Protein AF-A0A327JB17-F1 (afdb_monomer_lite)

Sequence (288 aa):
MKIKIRENNTKILDFSDEDRNNFRNFDFKTNFRISSLEQLKTIESCFLPDIIEAGEIISTRDIATTKFVDVIHSIQNFCKKNKIQFHLSTPKILIERDFERVYDEIKSLNKGTDCIIINNSKFLKRFVSENIDIPIELGYGLEINKNNLEEYTNLKNVKCFDFTKNLSLPNEKFSMKKYTIAGVLKMDKIINCPLKNPQKSGFLCDAKCKDNFFEITQNENNFPIICDGFCNCHMYEDIFSNFEKINYLKAIGINIFTFDFTPLQSYYIPYFIRLFMENFSKNFKNKK

Foldseek 3Di:
DPPPPDPPPPPPDPDDPVLQVCQCVDQFFEEEEAAEPLLLVLCVVAHPTQEYEYAQFHQLQCVVPHPSLVRLVVVLVSCVVVVHAYEYEHHLDDDPVCVVVSLVSVVVSVVSHQEYEYLYVVSVVVCLVVVPPHAYEDDPNDPDDQVVVVVQLPRPRHAHYECQVPVVHDDPSHPAYEHEFWAWAWDPDKDAQPQDDVPDDDQDRPDCSNVDRWDPQDDPVRFTWGQGRRRIIITTDDTDGRLVCVVVCVVSPHRYYYHYCHSPDSSVVNVVSVVNCVSPVVVVVVPD

Secondary structure (DSSP, 8-state):
------GGG-------HHHHHHTT-SSSEEEEE---HHHHHHHHHH---SEEEESSS--HHHHHHS-HHHHHHHHHHHHHHHT-EEEEEPPS---HHHHHHHHHHHHHTTTT-SEEEE-SHHHHHHHHHTT--S-EEE-TTS---HHHHHHHHTSTTEEEEE-TT-TTS--TT-SEEEEEEEEEEEEEEEEE-TT--TTS-TT----GGGTSSS----STT---EEE-TTSEEEEEEEEEE-GGGHHHHHHTT--EEEEE-TTS-TTHHHHHHHHHHHHHGGGTGGG-

Radius of gyration: 18.89 Å; chains: 1; bounding box: 60×39×50 Å

Structure (mmCIF, N/CA/C/O backbone):
data_AF-A0A327JB17-F1
#
_entry.id   AF-A0A327JB17-F1
#
loop_
_atom_site.group_PDB
_atom_site.id
_atom_site.type_symbol
_atom_site.label_atom_id
_atom_site.label_alt_id
_atom_site.label_comp_id
_atom_site.label_asym_id
_atom_site.label_entity_id
_atom_site.label_seq_id
_atom_site.pdbx_PDB_ins_code
_atom_site.Cartn_x
_atom_site.Cartn_y
_atom_site.Cartn_z
_atom_site.occupancy
_atom_site.B_iso_or_equiv
_atom_site.auth_seq_id
_atom_site.auth_comp_id
_atom_site.auth_asym_id
_atom_site.auth_atom_id
_atom_site.pdbx_PDB_model_num
ATOM 1 N N . MET A 1 1 ? 4.056 -23.885 -12.925 1.00 26.62 1 MET A N 1
ATOM 2 C CA . MET A 1 1 ? 4.032 -23.469 -14.345 1.00 26.62 1 MET A CA 1
ATOM 3 C C . MET A 1 1 ? 4.983 -22.287 -14.465 1.00 26.62 1 MET A C 1
ATOM 5 O O . MET A 1 1 ? 4.647 -21.228 -13.976 1.00 26.62 1 MET A O 1
ATOM 9 N N . LYS A 1 2 ? 6.205 -22.474 -14.993 1.00 21.88 2 LYS A N 1
ATOM 10 C CA . LYS A 1 2 ? 7.188 -21.381 -15.126 1.00 21.88 2 LYS A CA 1
ATOM 11 C C . LYS A 1 2 ? 6.695 -20.415 -16.202 1.00 21.88 2 LYS A C 1
ATOM 13 O O . LYS A 1 2 ? 6.804 -20.734 -17.387 1.00 21.88 2 LYS A O 1
ATOM 18 N N . ILE A 1 3 ? 6.140 -19.270 -15.818 1.00 24.42 3 ILE A N 1
ATOM 19 C CA . ILE A 1 3 ? 5.763 -18.243 -16.789 1.00 24.42 3 ILE A CA 1
ATOM 20 C C . ILE A 1 3 ? 7.057 -17.559 -17.252 1.00 24.42 3 ILE A C 1
ATOM 22 O O . ILE A 1 3 ? 7.512 -16.577 -16.679 1.00 24.42 3 ILE A O 1
ATOM 26 N N . LYS A 1 4 ? 7.688 -18.105 -18.302 1.00 23.39 4 LYS A N 1
ATOM 27 C CA . LYS A 1 4 ? 8.645 -17.350 -19.121 1.00 23.39 4 LYS A CA 1
ATOM 28 C C . LYS A 1 4 ? 7.844 -16.284 -19.857 1.00 23.39 4 LYS A C 1
ATOM 30 O O . LYS A 1 4 ? 7.292 -16.554 -20.925 1.00 23.39 4 LYS A O 1
ATOM 35 N N . ILE A 1 5 ? 7.759 -15.093 -19.280 1.00 34.72 5 ILE A N 1
ATOM 36 C CA . ILE A 1 5 ? 7.218 -13.926 -19.972 1.00 34.72 5 ILE A CA 1
ATOM 37 C C . ILE A 1 5 ? 8.265 -13.541 -21.010 1.00 34.72 5 ILE A C 1
ATOM 39 O O . ILE A 1 5 ? 9.246 -12.867 -20.723 1.00 34.72 5 ILE A O 1
ATOM 43 N N . ARG A 1 6 ? 8.107 -14.098 -22.215 1.00 29.62 6 ARG A N 1
ATOM 44 C CA . ARG A 1 6 ? 8.834 -13.647 -23.397 1.00 29.62 6 ARG A CA 1
ATOM 45 C C . ARG A 1 6 ? 8.495 -12.172 -23.588 1.00 29.62 6 ARG A C 1
ATOM 47 O O . ARG A 1 6 ? 7.322 -11.838 -23.732 1.00 29.62 6 ARG A O 1
ATOM 54 N N . GLU A 1 7 ? 9.526 -11.341 -23.665 1.00 35.47 7 GLU A N 1
ATOM 55 C CA . GLU A 1 7 ? 9.498 -9.891 -23.921 1.00 35.47 7 GLU A CA 1
ATOM 56 C C . GLU A 1 7 ? 8.771 -9.478 -25.223 1.00 35.47 7 GLU A C 1
ATOM 58 O O . GLU A 1 7 ? 8.634 -8.297 -25.512 1.00 35.47 7 GLU A O 1
ATOM 63 N N . ASN A 1 8 ? 8.238 -10.421 -26.008 1.00 29.12 8 ASN A N 1
ATOM 64 C CA . ASN A 1 8 ? 7.781 -10.185 -27.380 1.00 29.12 8 ASN A CA 1
ATOM 65 C C . ASN A 1 8 ? 6.277 -9.896 -27.545 1.00 29.12 8 ASN A C 1
ATOM 67 O O . ASN A 1 8 ? 5.802 -9.885 -28.676 1.00 29.12 8 ASN A O 1
ATOM 71 N N . ASN A 1 9 ? 5.509 -9.680 -26.471 1.00 37.50 9 ASN A N 1
ATOM 72 C CA . ASN A 1 9 ? 4.054 -9.451 -26.562 1.00 37.50 9 ASN A CA 1
ATOM 73 C C . ASN A 1 9 ? 3.550 -8.208 -25.808 1.00 37.50 9 ASN A C 1
ATOM 75 O O . ASN A 1 9 ? 2.365 -8.121 -25.484 1.00 37.50 9 ASN A O 1
ATOM 79 N N . THR A 1 10 ? 4.397 -7.204 -25.582 1.00 42.00 10 THR A N 1
ATOM 80 C CA . THR A 1 10 ? 3.952 -5.847 -25.228 1.00 42.00 10 THR A CA 1
ATOM 81 C C . THR A 1 10 ? 3.376 -5.151 -26.466 1.00 42.00 10 THR A C 1
ATOM 83 O O . THR A 1 10 ? 3.880 -4.135 -26.935 1.00 42.00 10 THR A O 1
ATOM 86 N N . LYS A 1 11 ? 2.277 -5.688 -27.021 1.00 41.91 11 LYS A N 1
ATOM 87 C CA . LYS A 1 11 ? 1.369 -4.828 -27.787 1.00 41.91 11 LYS A CA 1
ATOM 88 C C . LYS A 1 11 ? 1.002 -3.685 -26.849 1.00 41.91 11 LYS A C 1
ATOM 90 O O . LYS A 1 11 ? 0.573 -3.956 -25.728 1.00 41.91 11 LYS A O 1
ATOM 95 N N . ILE A 1 12 ? 1.219 -2.447 -27.287 1.00 46.59 12 ILE A N 1
ATOM 96 C CA . ILE A 1 12 ? 0.680 -1.263 -26.618 1.00 46.59 12 ILE A CA 1
ATOM 97 C C . ILE A 1 12 ? -0.804 -1.561 -26.399 1.00 46.59 12 ILE A C 1
ATOM 99 O O . ILE A 1 12 ? -1.537 -1.852 -27.345 1.00 46.59 12 ILE A O 1
ATOM 103 N N . LEU A 1 13 ? -1.186 -1.685 -25.132 1.00 53.56 13 LEU A N 1
ATOM 104 C CA . LEU A 1 13 ? -2.537 -2.058 -24.755 1.00 53.56 13 LEU A CA 1
ATOM 105 C C . LEU A 1 13 ? -3.392 -0.801 -24.873 1.00 53.56 13 LEU A C 1
ATOM 107 O O . LEU A 1 13 ? -3.380 0.049 -23.985 1.00 53.56 13 LEU A O 1
ATOM 111 N N . ASP A 1 14 ? -4.118 -0.690 -25.982 1.00 59.59 14 ASP A N 1
ATOM 112 C CA . ASP A 1 14 ? -5.118 0.354 -26.173 1.00 59.59 14 ASP A CA 1
ATOM 113 C C . ASP A 1 14 ? -6.374 -0.013 -25.374 1.00 59.59 14 ASP A C 1
ATOM 115 O O . ASP A 1 14 ? -7.273 -0.706 -25.849 1.00 59.59 14 ASP A O 1
ATOM 119 N N . PHE A 1 15 ? -6.407 0.409 -24.111 1.00 68.31 15 PHE A N 1
ATOM 120 C CA . PHE A 1 15 ? -7.625 0.387 -23.302 1.00 68.31 15 PHE A CA 1
ATOM 121 C C . PHE A 1 15 ? -8.547 1.519 -23.738 1.00 68.31 15 PHE A C 1
ATOM 123 O O . PHE A 1 15 ? -8.103 2.670 -23.797 1.00 68.31 15 PHE A O 1
ATOM 130 N N . SER A 1 16 ? -9.817 1.202 -23.998 1.00 72.62 16 SER A N 1
ATOM 131 C CA . SER A 1 16 ? -10.815 2.212 -24.353 1.00 72.62 16 SER A CA 1
ATOM 132 C C . SER A 1 16 ? -11.060 3.175 -23.187 1.00 72.62 16 SER A C 1
ATOM 134 O O . SER A 1 16 ? -10.921 2.795 -22.022 1.00 72.62 16 SER A O 1
ATOM 136 N N . ASP A 1 17 ? -11.473 4.411 -23.475 1.00 73.06 17 ASP A N 1
ATOM 137 C CA . ASP A 1 17 ? -11.866 5.365 -22.427 1.00 73.06 17 ASP A CA 1
ATOM 138 C C . ASP A 1 17 ? -12.991 4.805 -21.541 1.00 73.06 17 ASP A C 1
ATOM 140 O O . ASP A 1 17 ? -13.042 5.073 -20.341 1.00 73.06 17 ASP A O 1
ATOM 144 N N . GLU A 1 18 ? -13.867 3.971 -22.108 1.00 71.88 18 GLU A N 1
ATOM 145 C CA . GLU A 1 18 ? -14.909 3.263 -21.366 1.00 71.88 18 GLU A CA 1
ATOM 146 C C . GLU A 1 18 ? -14.318 2.269 -20.353 1.00 71.88 18 GLU A C 1
ATOM 148 O O . GLU A 1 18 ? -14.720 2.281 -19.189 1.00 71.88 18 GLU A O 1
ATOM 153 N N . ASP A 1 19 ? -13.334 1.452 -20.745 1.00 71.56 19 ASP A N 1
ATOM 154 C CA . ASP A 1 19 ? -12.660 0.528 -19.823 1.00 71.56 19 ASP A CA 1
ATOM 155 C C . ASP A 1 19 ? -12.003 1.292 -18.670 1.00 71.56 19 ASP A C 1
ATOM 157 O O . ASP A 1 19 ? -12.146 0.911 -17.504 1.00 71.56 19 ASP A O 1
ATOM 161 N N . ARG A 1 20 ? -11.326 2.403 -18.986 1.00 72.44 20 ARG A N 1
ATOM 162 C CA . ARG A 1 20 ? -10.646 3.257 -18.001 1.00 72.44 20 ARG A CA 1
ATOM 163 C C . ARG A 1 20 ? -11.624 3.867 -17.004 1.00 72.44 20 ARG A C 1
ATOM 165 O O . ARG A 1 20 ? -11.366 3.844 -15.802 1.00 72.44 20 ARG A O 1
ATOM 172 N N . ASN A 1 21 ? -12.761 4.359 -17.492 1.00 70.75 21 ASN A N 1
ATOM 173 C CA . ASN A 1 21 ? -13.812 4.933 -16.656 1.00 70.75 21 ASN A CA 1
ATOM 174 C C . ASN A 1 21 ? -14.514 3.875 -15.793 1.00 70.75 21 ASN A C 1
ATOM 176 O O . ASN A 1 21 ? -14.892 4.159 -14.659 1.00 70.75 21 ASN A O 1
ATOM 180 N N . ASN A 1 22 ? -14.658 2.646 -16.294 1.00 71.56 22 ASN A N 1
ATOM 181 C CA . ASN A 1 22 ? -15.327 1.565 -15.573 1.00 71.56 22 ASN A CA 1
ATOM 182 C C . ASN A 1 22 ? -14.482 0.946 -14.453 1.00 71.56 22 ASN A C 1
ATOM 184 O O . ASN A 1 22 ? -15.048 0.361 -13.532 1.00 71.56 22 ASN A O 1
ATOM 188 N N . PHE A 1 23 ? -13.155 1.093 -14.482 1.00 76.44 23 PHE A N 1
ATOM 189 C CA . PHE A 1 23 ? -12.260 0.461 -13.504 1.00 76.44 23 PHE A CA 1
ATOM 190 C C . PHE A 1 23 ? -12.468 0.936 -12.053 1.00 76.44 23 PHE A C 1
ATOM 192 O O . PHE A 1 23 ? -12.130 0.217 -11.118 1.00 76.44 23 PHE A O 1
ATOM 199 N N . ARG A 1 24 ? -13.068 2.115 -11.853 1.00 76.12 24 ARG A N 1
ATOM 200 C CA . ARG A 1 24 ? -13.429 2.662 -10.530 1.00 76.12 24 ARG A CA 1
ATOM 201 C C . ARG A 1 24 ? -14.902 2.460 -10.152 1.00 76.12 24 ARG A C 1
ATOM 203 O O . ARG A 1 24 ? -15.319 2.871 -9.077 1.00 76.12 24 ARG A O 1
ATOM 210 N N . ASN A 1 25 ? -15.699 1.826 -11.014 1.00 81.56 25 ASN A N 1
ATOM 211 C CA . ASN A 1 25 ? -17.150 1.678 -10.831 1.00 81.56 25 ASN A CA 1
ATOM 212 C C . ASN A 1 25 ? -17.550 0.312 -10.250 1.00 81.56 25 ASN A C 1
ATOM 214 O O . ASN A 1 25 ? -18.689 -0.132 -10.412 1.00 81.56 25 ASN A O 1
ATOM 218 N N . PHE A 1 26 ? -16.620 -0.380 -9.595 1.00 85.88 26 PHE A N 1
ATOM 219 C CA . PHE A 1 26 ? -16.926 -1.612 -8.882 1.00 85.88 26 PHE A CA 1
ATOM 220 C C . PHE A 1 26 ? -17.569 -1.315 -7.522 1.00 85.88 26 PHE A C 1
ATOM 222 O O . PHE A 1 26 ? -17.408 -0.247 -6.942 1.00 85.88 26 PHE A O 1
ATOM 229 N N . ASP A 1 27 ? -18.271 -2.299 -6.969 1.00 89.06 27 ASP A N 1
ATOM 230 C CA . ASP A 1 27 ? -18.812 -2.269 -5.603 1.00 89.06 27 ASP A CA 1
ATOM 231 C C . ASP A 1 27 ? -17.749 -2.596 -4.530 1.00 89.06 27 ASP A C 1
ATOM 233 O O . ASP A 1 27 ? -18.065 -2.966 -3.400 1.00 89.06 27 ASP A O 1
ATOM 237 N N . PHE A 1 28 ? -16.474 -2.466 -4.893 1.00 93.00 28 PHE A N 1
ATOM 238 C CA . PHE A 1 28 ? -15.294 -2.587 -4.046 1.00 93.00 28 PHE A CA 1
ATOM 239 C C . PHE A 1 28 ? -14.228 -1.611 -4.541 1.00 93.00 28 PHE A C 1
ATOM 241 O O . PHE A 1 28 ? -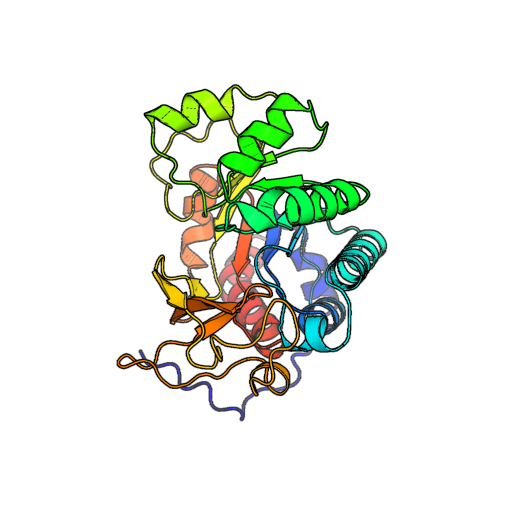14.281 -1.141 -5.675 1.00 93.00 28 PHE A O 1
ATOM 248 N N . LYS A 1 29 ? -13.217 -1.362 -3.709 1.00 95.56 29 LYS A N 1
ATOM 249 C CA . LYS A 1 29 ? -12.072 -0.527 -4.071 1.00 95.56 29 LYS A CA 1
ATOM 250 C C . LYS A 1 29 ? -10.909 -1.354 -4.602 1.00 95.56 29 LYS A C 1
ATOM 252 O O . LYS A 1 29 ? -10.620 -2.446 -4.110 1.00 95.56 29 LYS A O 1
ATOM 257 N N . THR A 1 30 ? -10.186 -0.786 -5.551 1.00 95.56 30 THR A N 1
ATOM 258 C CA . THR A 1 30 ? -8.905 -1.287 -6.047 1.00 95.56 30 THR A CA 1
ATOM 259 C C . THR A 1 30 ? -7.750 -0.565 -5.354 1.00 95.56 30 THR A C 1
ATOM 261 O O . THR A 1 30 ? -7.760 0.656 -5.201 1.00 95.56 30 THR A O 1
ATOM 264 N N . ASN A 1 31 ? -6.745 -1.319 -4.918 1.00 97.06 31 ASN A N 1
ATOM 265 C CA . ASN A 1 31 ? -5.522 -0.788 -4.322 1.00 97.06 31 ASN A CA 1
ATOM 266 C C . ASN A 1 31 ? -4.313 -1.230 -5.144 1.00 97.06 31 ASN A C 1
ATOM 268 O O . ASN A 1 31 ? -4.115 -2.428 -5.341 1.00 97.06 31 ASN A O 1
ATOM 272 N N . PHE A 1 32 ? -3.489 -0.292 -5.600 1.00 97.06 32 PHE A N 1
ATOM 273 C CA . PHE A 1 32 ? -2.210 -0.612 -6.230 1.00 97.06 32 PHE A CA 1
ATOM 274 C C . PHE A 1 32 ? -1.079 -0.342 -5.246 1.00 97.06 32 PHE A C 1
ATOM 276 O O . PHE A 1 32 ? -0.809 0.807 -4.896 1.00 97.06 32 PHE A O 1
ATOM 283 N N . ARG A 1 33 ? -0.395 -1.409 -4.827 1.00 95.75 33 ARG A N 1
ATOM 284 C CA . ARG A 1 33 ? 0.836 -1.301 -4.046 1.00 95.75 33 ARG A CA 1
ATOM 285 C C . ARG A 1 33 ? 2.011 -1.167 -5.006 1.00 95.75 33 ARG A C 1
ATOM 287 O O . ARG A 1 33 ? 2.215 -2.036 -5.854 1.00 95.75 33 ARG A O 1
ATOM 294 N N . ILE A 1 34 ? 2.754 -0.074 -4.890 1.00 94.69 34 ILE A N 1
ATOM 295 C CA . ILE A 1 34 ? 3.835 0.297 -5.808 1.00 94.69 34 ILE A CA 1
ATOM 296 C C . ILE A 1 34 ? 5.120 0.619 -5.047 1.00 94.69 34 ILE A C 1
ATOM 298 O O . ILE A 1 34 ? 5.106 0.908 -3.852 1.00 94.69 34 ILE A O 1
ATOM 302 N N . SER A 1 35 ? 6.235 0.616 -5.770 1.00 90.56 35 SER A N 1
ATOM 303 C CA . SER A 1 35 ? 7.560 0.952 -5.243 1.00 90.56 35 SER A CA 1
ATOM 304 C C . SER A 1 35 ? 8.295 2.013 -6.060 1.00 90.56 35 SER A C 1
ATOM 306 O O . SER A 1 35 ? 9.351 2.461 -5.624 1.00 90.56 35 SER A O 1
ATOM 308 N N . SER A 1 36 ? 7.790 2.430 -7.230 1.00 90.12 36 SER A N 1
ATOM 309 C CA . SER A 1 36 ? 8.537 3.331 -8.120 1.00 90.12 36 SER A CA 1
ATOM 310 C C . SER A 1 36 ? 7.713 4.418 -8.805 1.00 90.12 36 SER A C 1
ATOM 312 O O . SER A 1 36 ? 6.520 4.265 -9.078 1.00 90.12 36 SER A O 1
ATOM 314 N N . LEU A 1 37 ? 8.390 5.505 -9.174 1.00 92.88 37 LEU A N 1
ATOM 315 C CA . LEU A 1 37 ? 7.815 6.599 -9.959 1.00 92.88 37 LEU A CA 1
ATOM 316 C C . LEU A 1 37 ? 7.522 6.193 -11.411 1.00 92.88 37 LEU A C 1
ATOM 318 O O . LEU A 1 37 ? 6.644 6.765 -12.055 1.00 92.88 37 LEU A O 1
ATOM 322 N N . GLU A 1 38 ? 8.220 5.194 -11.951 1.00 91.50 38 GLU A N 1
ATOM 323 C CA . GLU A 1 38 ? 7.925 4.666 -13.288 1.00 91.50 38 GLU A CA 1
ATOM 324 C C . GLU A 1 38 ? 6.577 3.933 -13.337 1.00 91.50 38 GLU A C 1
ATOM 326 O O . GLU A 1 38 ? 5.817 4.073 -14.300 1.00 91.50 38 GLU A O 1
ATOM 331 N N . GLN A 1 39 ? 6.243 3.199 -12.273 1.00 93.44 39 GLN A N 1
ATOM 332 C CA . GLN A 1 39 ? 4.930 2.574 -12.132 1.00 93.44 39 GLN A CA 1
ATOM 333 C C . GLN A 1 39 ? 3.819 3.626 -12.121 1.00 93.44 39 GLN A C 1
ATOM 335 O O . GLN A 1 39 ? 2.818 3.432 -12.804 1.00 93.44 39 GLN A O 1
ATOM 340 N N . LEU A 1 40 ? 4.014 4.773 -11.454 1.00 94.81 40 LEU A N 1
ATOM 341 C CA . LEU A 1 40 ? 3.048 5.878 -11.500 1.00 94.81 40 LEU A CA 1
ATOM 342 C C . LEU A 1 40 ? 2.792 6.391 -12.916 1.00 94.81 40 LEU A C 1
ATOM 344 O O . LEU A 1 40 ? 1.638 6.585 -13.288 1.00 94.81 40 LEU A O 1
ATOM 348 N N . LYS A 1 41 ? 3.845 6.574 -13.722 1.00 93.00 41 LYS A N 1
ATOM 349 C CA . LYS A 1 41 ? 3.699 7.011 -15.124 1.00 93.00 41 LYS A CA 1
ATOM 350 C C . LYS A 1 41 ? 2.860 6.024 -15.938 1.00 93.00 41 LYS A C 1
ATOM 352 O O . LYS A 1 41 ? 2.079 6.433 -16.790 1.00 93.00 41 LYS A O 1
ATOM 357 N N . THR A 1 42 ? 3.005 4.730 -15.657 1.00 92.06 42 THR A N 1
ATOM 358 C CA . THR A 1 42 ? 2.225 3.676 -16.322 1.00 92.06 42 THR A CA 1
ATOM 359 C C . THR A 1 42 ? 0.783 3.626 -15.822 1.00 92.06 42 THR A C 1
ATOM 361 O O . THR A 1 42 ? -0.137 3.432 -16.608 1.00 92.06 42 THR A O 1
ATOM 364 N N . ILE A 1 43 ? 0.560 3.845 -14.526 1.00 93.25 43 ILE A N 1
ATOM 365 C CA . ILE A 1 43 ? -0.783 3.971 -13.943 1.00 93.25 43 ILE A CA 1
ATOM 366 C C . ILE A 1 43 ? -1.522 5.151 -14.585 1.00 93.25 43 ILE A C 1
ATOM 368 O O . ILE A 1 43 ? -2.657 4.984 -15.021 1.00 93.25 43 ILE A O 1
ATOM 372 N N . GLU A 1 44 ? -0.867 6.310 -14.727 1.00 91.06 44 GLU A N 1
ATOM 373 C CA . GLU A 1 44 ? -1.452 7.504 -15.359 1.00 91.06 44 GLU A CA 1
ATOM 374 C C . GLU A 1 44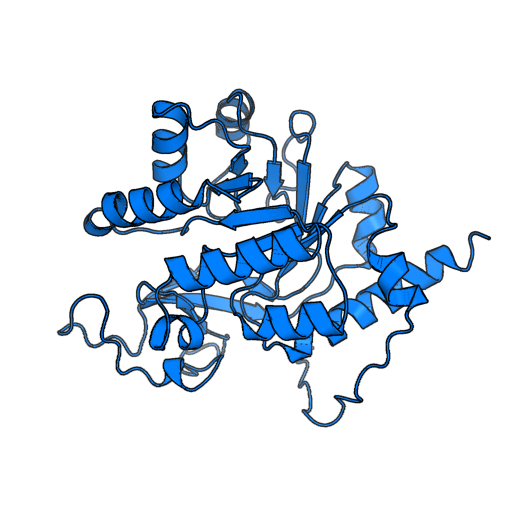 ? -1.896 7.253 -16.805 1.00 91.06 44 GLU A C 1
ATOM 376 O O . GLU A 1 44 ? -2.933 7.759 -17.229 1.00 91.06 44 GLU A O 1
ATOM 381 N N . SER A 1 45 ? -1.128 6.463 -17.560 1.00 85.19 45 SER A N 1
ATOM 382 C CA . SER A 1 45 ? -1.426 6.167 -18.963 1.00 85.19 45 SER A CA 1
ATOM 383 C C . SER A 1 45 ? -2.440 5.038 -19.163 1.00 85.19 45 SER A C 1
ATOM 385 O O . SER A 1 45 ? -2.989 4.920 -20.261 1.00 85.19 45 SER A O 1
ATOM 387 N N . CYS A 1 46 ? -2.689 4.222 -18.132 1.00 82.88 46 CYS A N 1
ATOM 388 C CA . CYS A 1 46 ? -3.522 3.024 -18.219 1.00 82.88 46 CYS A CA 1
ATOM 389 C C . CYS A 1 46 ? -4.816 3.156 -17.404 1.00 82.88 46 CYS A C 1
ATOM 391 O O . CYS A 1 46 ? -5.876 3.366 -17.984 1.00 82.88 46 CYS A O 1
ATOM 393 N N . PHE A 1 47 ? -4.749 3.022 -16.076 1.00 84.00 47 PHE A N 1
ATOM 394 C CA . PHE A 1 47 ? -5.914 2.996 -15.186 1.00 84.00 47 PHE A CA 1
ATOM 395 C C . PHE A 1 47 ? -5.583 3.604 -13.832 1.00 84.00 47 PHE A C 1
ATOM 397 O O . PHE A 1 47 ? -4.520 3.340 -13.273 1.00 84.00 47 PHE A O 1
ATOM 404 N N . LEU A 1 48 ? -6.543 4.330 -13.264 1.00 91.94 48 LEU A N 1
ATOM 405 C CA . LEU A 1 48 ? -6.418 4.924 -11.938 1.00 91.94 48 LEU A CA 1
ATOM 406 C C . LEU A 1 48 ? -7.119 4.031 -10.899 1.00 91.94 48 LEU A C 1
ATOM 408 O O . LEU A 1 48 ? -8.335 3.855 -10.998 1.00 91.94 48 LEU A O 1
ATOM 412 N N . PRO A 1 49 ? -6.405 3.488 -9.897 1.00 95.19 49 PRO A N 1
ATOM 413 C CA . PRO A 1 49 ? -7.026 2.733 -8.811 1.00 95.19 49 PRO A CA 1
ATOM 414 C C . PRO A 1 49 ? -7.751 3.670 -7.837 1.00 95.19 49 PRO A C 1
ATOM 416 O O . PRO A 1 49 ? -7.617 4.894 -7.908 1.00 95.19 49 PRO A O 1
ATOM 419 N N . ASP A 1 50 ? -8.504 3.125 -6.890 1.00 96.44 50 ASP A N 1
ATOM 420 C CA . ASP A 1 50 ? -9.092 3.917 -5.800 1.00 96.44 50 ASP A CA 1
ATOM 421 C C . ASP A 1 50 ? -8.033 4.340 -4.778 1.00 96.44 50 ASP A C 1
ATOM 423 O O . ASP A 1 50 ? -8.079 5.453 -4.250 1.00 96.44 50 ASP A O 1
ATOM 427 N N . ILE A 1 51 ? -7.069 3.450 -4.529 1.00 97.81 51 ILE A N 1
ATOM 428 C CA . ILE A 1 51 ? -6.010 3.606 -3.535 1.00 97.81 51 ILE A CA 1
ATOM 429 C C . ILE A 1 51 ? -4.648 3.324 -4.183 1.00 97.81 51 ILE A C 1
ATOM 431 O O . ILE A 1 51 ? -4.502 2.384 -4.969 1.00 97.81 51 ILE A O 1
ATOM 435 N N . ILE A 1 52 ? -3.642 4.122 -3.825 1.00 98.12 52 ILE A N 1
ATOM 436 C CA . ILE A 1 52 ? -2.229 3.798 -4.034 1.00 98.12 52 ILE A CA 1
ATOM 437 C C . ILE A 1 52 ? -1.559 3.631 -2.678 1.00 98.12 52 ILE A C 1
ATOM 439 O O . ILE A 1 52 ? -1.669 4.489 -1.803 1.00 98.12 52 ILE A O 1
ATOM 443 N N . GLU A 1 53 ? -0.825 2.535 -2.541 1.00 96.81 53 GLU A N 1
ATOM 444 C CA . GLU A 1 53 ? -0.024 2.202 -1.374 1.00 96.81 53 GLU A CA 1
ATOM 445 C C . GLU A 1 53 ? 1.467 2.240 -1.728 1.00 96.81 53 GLU A C 1
ATOM 447 O O . GLU A 1 53 ? 1.894 1.600 -2.690 1.00 96.81 53 GLU A O 1
ATOM 452 N N . ALA A 1 54 ? 2.272 2.962 -0.944 1.00 95.00 54 ALA A N 1
ATOM 453 C CA . ALA A 1 54 ? 3.728 3.004 -1.107 1.00 95.00 54 ALA A CA 1
ATOM 454 C C . ALA A 1 54 ? 4.435 3.347 0.213 1.00 95.00 54 ALA A C 1
ATOM 456 O O . ALA A 1 54 ? 3.826 3.913 1.116 1.00 95.00 54 ALA A O 1
ATOM 457 N N . GLY A 1 55 ? 5.732 3.044 0.321 1.00 90.25 55 GLY A N 1
ATOM 458 C CA . GLY A 1 55 ? 6.587 3.527 1.417 1.00 90.25 55 GLY A CA 1
ATOM 459 C C . GLY A 1 55 ? 7.430 2.452 2.093 1.00 90.25 55 GLY A C 1
ATOM 460 O O . GLY A 1 55 ? 8.583 2.713 2.419 1.00 90.25 55 GLY A O 1
ATOM 461 N N . GLU A 1 56 ? 6.912 1.229 2.238 1.00 87.44 56 GLU A N 1
ATOM 462 C CA . GLU A 1 56 ? 7.665 0.146 2.887 1.00 87.44 56 GLU A CA 1
ATOM 463 C C . GLU A 1 56 ? 8.906 -0.235 2.072 1.00 87.44 56 GLU A C 1
ATOM 465 O O . GLU A 1 56 ? 9.984 -0.442 2.625 1.00 87.44 56 GLU A O 1
ATOM 470 N N . ILE A 1 57 ? 8.744 -0.314 0.750 1.00 84.06 57 ILE A N 1
ATOM 471 C CA . ILE A 1 57 ? 9.813 -0.577 -0.207 1.00 84.06 57 ILE A CA 1
ATOM 472 C C . ILE A 1 57 ? 9.690 0.465 -1.311 1.00 84.06 57 ILE A C 1
ATOM 474 O O . ILE A 1 57 ? 8.652 0.563 -1.964 1.00 84.06 57 ILE A O 1
ATOM 478 N N . ILE A 1 58 ? 10.762 1.223 -1.525 1.00 84.38 58 ILE A N 1
ATOM 479 C CA . ILE A 1 58 ? 10.904 2.148 -2.648 1.00 84.38 58 ILE A CA 1
ATOM 480 C C . ILE A 1 58 ? 12.074 1.679 -3.505 1.00 84.38 58 ILE A C 1
ATOM 482 O O . ILE A 1 58 ? 13.082 1.202 -2.982 1.00 84.38 58 ILE A O 1
ATOM 486 N N . SER A 1 59 ? 11.921 1.809 -4.819 1.00 78.88 59 SER A N 1
ATOM 487 C CA . SER A 1 59 ? 12.917 1.427 -5.806 1.00 78.88 59 SER A CA 1
ATOM 488 C C . SER A 1 59 ? 14.258 2.088 -5.518 1.00 78.88 59 SER A C 1
ATOM 490 O O . SER A 1 59 ? 14.355 3.311 -5.389 1.00 78.88 59 SER A O 1
ATOM 492 N N . THR A 1 60 ? 15.305 1.265 -5.496 1.00 73.62 60 THR A N 1
ATOM 493 C CA . THR A 1 60 ? 16.707 1.685 -5.385 1.00 73.62 60 THR A CA 1
ATOM 494 C C . THR A 1 60 ? 17.100 2.683 -6.467 1.00 73.62 60 THR A C 1
ATOM 496 O O . THR A 1 60 ? 17.910 3.567 -6.208 1.00 73.62 60 THR A O 1
ATOM 499 N N . ARG A 1 61 ? 16.501 2.577 -7.659 1.00 77.12 61 ARG A N 1
ATOM 500 C CA . ARG A 1 61 ? 16.722 3.508 -8.770 1.00 77.12 61 ARG A CA 1
ATOM 501 C C . ARG A 1 61 ? 16.227 4.914 -8.438 1.00 77.12 61 ARG A C 1
ATOM 503 O O . ARG A 1 61 ? 16.958 5.874 -8.650 1.00 77.12 61 ARG A O 1
ATOM 510 N N . ASP A 1 62 ? 15.020 5.028 -7.885 1.00 82.56 62 ASP A N 1
ATOM 511 C CA . ASP A 1 62 ? 14.444 6.328 -7.529 1.00 82.56 62 ASP A CA 1
ATOM 512 C C . ASP A 1 62 ? 15.212 6.957 -6.359 1.00 82.56 62 ASP A C 1
ATOM 514 O O . ASP A 1 62 ? 15.597 8.126 -6.427 1.00 82.56 62 ASP A O 1
ATOM 518 N N . ILE A 1 63 ? 15.525 6.173 -5.318 1.00 78.81 63 ILE A N 1
ATOM 519 C CA . ILE A 1 63 ? 16.266 6.689 -4.153 1.00 78.81 63 ILE A CA 1
ATOM 520 C C . ILE A 1 63 ? 17.742 7.003 -4.442 1.00 78.81 63 ILE A C 1
ATOM 522 O O . ILE A 1 63 ? 18.355 7.774 -3.707 1.00 78.81 63 ILE A O 1
ATOM 526 N N . ALA A 1 64 ? 18.324 6.440 -5.507 1.00 73.62 64 ALA A N 1
ATOM 527 C CA . ALA A 1 64 ? 19.686 6.770 -5.934 1.00 73.62 64 ALA A CA 1
ATOM 528 C C . ALA A 1 64 ? 19.798 8.204 -6.475 1.00 73.62 64 ALA A C 1
ATOM 530 O O . ALA A 1 64 ? 20.873 8.799 -6.419 1.00 73.62 64 ALA A O 1
ATOM 531 N N . THR A 1 65 ? 18.700 8.763 -6.992 1.00 79.06 65 THR A N 1
ATOM 532 C CA . THR A 1 65 ? 18.666 10.107 -7.589 1.00 79.06 65 THR A CA 1
ATOM 533 C C . THR A 1 65 ? 17.789 11.096 -6.829 1.00 79.06 65 THR A C 1
ATOM 535 O O . THR A 1 65 ? 17.804 12.289 -7.124 1.00 79.06 65 THR A O 1
ATOM 538 N N . THR A 1 66 ? 16.978 10.634 -5.879 1.00 80.75 66 THR A N 1
ATOM 539 C CA . THR A 1 66 ? 15.950 11.443 -5.212 1.00 80.75 66 THR A CA 1
ATOM 540 C C . THR A 1 66 ? 15.792 10.998 -3.761 1.00 80.75 66 THR A C 1
ATOM 542 O O . THR A 1 66 ? 15.877 9.816 -3.455 1.00 80.75 66 THR A O 1
ATOM 545 N N . LYS A 1 67 ? 15.567 11.921 -2.822 1.00 84.81 67 LYS A N 1
ATOM 546 C CA . LYS A 1 67 ? 15.363 11.533 -1.417 1.00 84.81 67 LYS A CA 1
ATOM 547 C C . LYS A 1 67 ? 14.030 10.802 -1.259 1.00 84.81 67 LYS A C 1
ATOM 549 O O . LYS A 1 67 ? 13.060 11.146 -1.926 1.00 84.81 67 LYS A O 1
ATOM 554 N N . PHE A 1 68 ? 13.954 9.865 -0.313 1.00 86.19 68 PHE A N 1
ATOM 555 C CA . PHE A 1 68 ? 12.723 9.127 0.005 1.00 86.19 68 PHE A CA 1
ATOM 556 C C . PHE A 1 68 ? 11.502 10.050 0.165 1.00 86.19 68 PHE A C 1
ATOM 558 O O . PHE A 1 68 ? 10.487 9.848 -0.494 1.00 86.19 68 PHE A O 1
ATOM 565 N N . VAL A 1 69 ? 11.627 11.109 0.972 1.00 89.31 69 VAL A N 1
ATOM 566 C CA . VAL A 1 69 ? 10.558 12.096 1.209 1.00 89.31 69 VAL A CA 1
ATOM 567 C C . VAL A 1 69 ? 10.077 12.747 -0.093 1.00 89.31 69 VAL A C 1
ATOM 569 O O . VAL A 1 69 ? 8.875 12.899 -0.293 1.00 89.31 69 VAL A O 1
ATOM 572 N N . ASP A 1 70 ? 10.986 13.069 -1.013 1.00 91.19 70 ASP A N 1
ATOM 573 C CA . ASP A 1 70 ? 10.647 13.695 -2.297 1.00 91.19 70 ASP A CA 1
ATOM 574 C C . ASP A 1 70 ? 9.960 12.704 -3.257 1.00 91.19 70 ASP A C 1
ATOM 576 O O . ASP A 1 70 ? 9.047 13.079 -4.002 1.00 91.19 70 ASP A O 1
ATOM 580 N N . VAL A 1 71 ? 10.335 11.419 -3.199 1.00 92.00 71 VAL A N 1
ATOM 581 C CA . VAL A 1 71 ? 9.620 10.340 -3.903 1.00 92.00 71 VAL A CA 1
ATOM 582 C C . VAL A 1 71 ? 8.189 10.223 -3.371 1.00 92.00 71 VAL A C 1
ATOM 584 O O . VAL A 1 71 ? 7.243 10.224 -4.161 1.00 92.00 71 VAL A O 1
ATOM 587 N N . ILE A 1 72 ? 8.001 10.193 -2.047 1.00 95.38 72 ILE A N 1
ATOM 588 C CA . ILE A 1 72 ? 6.663 10.117 -1.442 1.00 95.38 72 ILE A CA 1
ATOM 589 C C . ILE A 1 72 ? 5.828 11.361 -1.766 1.00 95.38 72 ILE A C 1
ATOM 591 O O . ILE A 1 72 ? 4.675 11.215 -2.165 1.00 95.38 72 ILE A O 1
ATOM 595 N N . HIS A 1 73 ? 6.393 12.570 -1.696 1.00 96.50 73 HIS A N 1
ATOM 596 C CA . HIS A 1 73 ? 5.689 13.790 -2.109 1.00 96.50 73 HIS A CA 1
ATOM 597 C C . HIS A 1 73 ? 5.241 13.732 -3.576 1.00 96.50 73 HIS A C 1
ATOM 599 O O . HIS A 1 73 ? 4.143 14.182 -3.908 1.00 96.50 73 HIS A O 1
ATOM 605 N N . SER A 1 74 ? 6.055 13.154 -4.463 1.00 97.06 74 SER A N 1
ATOM 606 C CA . SER A 1 74 ? 5.679 12.958 -5.867 1.00 97.06 74 SER A CA 1
ATOM 607 C C . SER A 1 74 ? 4.463 12.033 -5.998 1.00 97.06 74 SER A C 1
ATOM 609 O O . SER A 1 74 ? 3.535 12.341 -6.750 1.00 97.06 74 SER A O 1
ATOM 611 N N . ILE A 1 75 ? 4.418 10.952 -5.212 1.00 97.56 75 ILE A N 1
ATOM 612 C CA . ILE A 1 75 ? 3.272 10.032 -5.159 1.00 97.56 75 ILE A CA 1
ATOM 613 C C . ILE A 1 75 ? 2.032 10.718 -4.566 1.00 97.56 75 ILE A C 1
ATOM 615 O O . ILE A 1 75 ? 0.950 10.620 -5.142 1.00 97.56 75 ILE A O 1
ATOM 619 N N . GLN A 1 76 ? 2.168 11.470 -3.473 1.00 97.81 76 GLN A N 1
ATOM 620 C CA . GLN A 1 76 ? 1.065 12.226 -2.866 1.00 97.81 76 GLN A CA 1
ATOM 621 C C . GLN A 1 76 ? 0.476 13.260 -3.831 1.00 97.81 76 GLN A C 1
ATOM 623 O O . GLN A 1 76 ? -0.744 13.354 -3.980 1.00 97.81 76 GLN A O 1
ATOM 628 N N . ASN A 1 77 ? 1.330 14.010 -4.533 1.00 97.94 77 ASN A N 1
ATOM 629 C CA . ASN A 1 77 ? 0.901 14.986 -5.534 1.00 97.94 77 ASN A CA 1
ATOM 630 C C . ASN A 1 77 ? 0.147 14.312 -6.685 1.00 97.94 77 ASN A C 1
ATOM 632 O O . ASN A 1 77 ? -0.904 14.805 -7.104 1.00 97.94 77 ASN A O 1
ATOM 636 N N . PHE A 1 78 ? 0.645 13.166 -7.157 1.00 97.88 78 PHE A N 1
ATOM 637 C CA . PHE A 1 78 ? -0.044 12.349 -8.151 1.00 97.88 78 PHE A CA 1
ATOM 638 C C . PHE A 1 78 ? -1.424 11.893 -7.659 1.00 97.88 78 PHE A C 1
ATOM 640 O O . PHE A 1 78 ? -2.417 12.049 -8.374 1.00 97.88 78 PHE A O 1
ATOM 647 N N . CYS A 1 79 ? -1.504 11.377 -6.431 1.00 97.94 79 CYS A N 1
ATOM 648 C CA . CYS A 1 79 ? -2.752 10.893 -5.849 1.00 97.94 79 CYS A CA 1
ATOM 649 C C . CYS A 1 79 ? -3.773 12.026 -5.698 1.00 97.94 79 CYS A C 1
ATOM 651 O O . CYS A 1 79 ? -4.911 11.904 -6.152 1.00 97.94 79 CYS A O 1
ATOM 653 N N . LYS A 1 80 ? -3.343 13.182 -5.180 1.00 97.31 80 LYS A N 1
ATOM 654 C CA . LYS A 1 80 ? -4.179 14.381 -5.049 1.00 97.31 80 LYS A CA 1
ATOM 655 C C . LYS A 1 80 ? -4.708 14.869 -6.400 1.00 97.31 80 LYS A C 1
ATOM 657 O O . LYS A 1 80 ? -5.902 15.137 -6.517 1.00 97.31 80 LYS A O 1
ATOM 662 N N . LYS A 1 81 ? -3.844 14.963 -7.421 1.00 97.00 81 LYS A N 1
ATOM 663 C CA . LYS A 1 81 ? -4.218 15.373 -8.791 1.00 97.00 81 LYS A CA 1
ATOM 664 C C . LYS A 1 81 ? -5.319 14.474 -9.362 1.00 97.00 81 LYS A C 1
ATOM 666 O O . LYS A 1 81 ? -6.260 14.970 -9.974 1.00 97.00 81 LYS A O 1
ATOM 671 N N . ASN A 1 82 ? -5.209 13.168 -9.133 1.00 94.81 82 ASN A N 1
ATOM 672 C CA . ASN A 1 82 ? -6.069 12.150 -9.736 1.00 94.81 82 ASN A CA 1
ATOM 673 C C . ASN A 1 82 ? -7.216 11.670 -8.825 1.00 94.81 82 ASN A C 1
ATOM 675 O O . ASN A 1 82 ? -7.940 10.734 -9.179 1.00 94.81 82 ASN A O 1
ATOM 679 N N . LYS A 1 83 ? -7.407 12.310 -7.660 1.00 95.19 83 LYS A N 1
ATOM 680 C CA . LYS A 1 83 ? -8.403 11.923 -6.644 1.00 95.19 83 LYS A CA 1
ATOM 681 C C . LYS A 1 83 ? -8.271 10.439 -6.263 1.00 95.19 83 LYS A C 1
ATOM 683 O O . LYS A 1 83 ? -9.237 9.681 -6.315 1.00 95.19 83 LYS A O 1
ATOM 688 N N . ILE A 1 84 ? -7.048 10.004 -5.984 1.00 96.88 84 ILE A N 1
ATOM 689 C CA . ILE A 1 84 ? -6.704 8.668 -5.481 1.00 96.88 84 ILE A CA 1
ATOM 690 C C . ILE A 1 84 ? -6.389 8.815 -3.993 1.00 96.88 84 ILE A C 1
ATOM 692 O O . ILE A 1 84 ? -5.736 9.787 -3.612 1.00 96.88 84 ILE A O 1
ATOM 696 N N . GLN A 1 85 ? -6.833 7.870 -3.165 1.00 97.75 85 GLN A N 1
ATOM 697 C CA . GLN A 1 85 ? -6.440 7.843 -1.757 1.00 97.75 85 GLN A CA 1
ATOM 698 C C . GLN A 1 85 ? -4.992 7.364 -1.635 1.00 97.75 85 GLN A C 1
ATOM 700 O O . GLN A 1 85 ? -4.628 6.339 -2.216 1.00 97.75 85 GLN A O 1
ATOM 705 N N . PHE A 1 86 ? -4.166 8.072 -0.873 1.00 98.31 86 PHE A N 1
ATOM 706 C CA . PHE A 1 86 ? -2.782 7.676 -0.639 1.00 98.31 86 PHE A CA 1
ATOM 707 C C . PHE A 1 86 ? -2.619 6.997 0.720 1.00 98.31 86 PHE A C 1
ATOM 709 O O . PHE A 1 86 ? -2.902 7.589 1.764 1.00 98.31 86 PHE A O 1
ATOM 716 N N . HIS A 1 87 ? -2.145 5.752 0.708 1.00 97.81 87 HIS A N 1
ATOM 717 C CA . HIS A 1 87 ? -1.825 4.989 1.908 1.00 97.81 87 HIS A CA 1
ATOM 718 C C . HIS A 1 87 ? -0.299 4.882 2.064 1.00 97.81 87 HIS A C 1
ATOM 720 O O . HIS A 1 87 ? 0.378 4.243 1.254 1.00 97.81 87 HIS A O 1
ATOM 726 N N . LEU A 1 88 ? 0.251 5.494 3.116 1.00 96.88 88 LEU A N 1
ATOM 727 C CA . LEU A 1 88 ? 1.686 5.465 3.405 1.00 96.88 88 LEU A CA 1
ATOM 728 C C . LEU A 1 88 ? 2.028 4.232 4.238 1.00 96.88 88 LEU A C 1
ATOM 730 O O . LEU A 1 88 ? 1.518 4.063 5.342 1.00 96.88 88 LEU A O 1
ATOM 734 N N . SER A 1 89 ? 2.918 3.387 3.736 1.00 94.69 89 SER A N 1
ATOM 735 C CA . SER A 1 89 ? 3.313 2.140 4.387 1.00 94.69 89 SER A CA 1
ATOM 736 C C . SER A 1 89 ? 4.631 2.292 5.141 1.00 94.69 89 SER A C 1
ATOM 738 O O . SER A 1 89 ? 5.611 2.794 4.590 1.00 94.69 89 SER A O 1
ATOM 740 N N . THR A 1 90 ? 4.665 1.879 6.410 1.00 92.38 90 THR A N 1
ATOM 741 C CA . THR A 1 90 ? 5.886 1.916 7.224 1.00 92.38 90 THR A CA 1
ATOM 742 C C . THR A 1 90 ? 6.771 0.695 6.963 1.00 92.38 90 THR A C 1
ATOM 744 O O . THR A 1 90 ? 6.261 -0.365 6.590 1.00 92.38 90 THR A O 1
ATOM 747 N N . PRO A 1 91 ? 8.094 0.784 7.182 1.00 85.50 91 PRO A N 1
ATOM 748 C CA . PRO A 1 91 ? 8.980 -0.374 7.082 1.00 85.50 91 PRO A CA 1
ATOM 749 C C . PRO A 1 91 ? 8.627 -1.481 8.089 1.00 85.50 91 PRO A C 1
ATOM 751 O O . PRO A 1 91 ? 8.335 -1.206 9.255 1.00 85.50 91 PRO A O 1
ATOM 754 N N . LYS A 1 92 ? 8.724 -2.750 7.665 1.00 82.38 92 LYS A N 1
ATOM 755 C CA . LYS A 1 92 ? 8.519 -3.922 8.542 1.00 82.38 92 LYS A CA 1
ATOM 756 C C . LYS A 1 92 ? 9.597 -4.046 9.624 1.00 82.38 92 LYS A C 1
ATOM 758 O O . LYS A 1 92 ? 9.294 -4.333 10.781 1.00 82.38 92 LYS A O 1
ATOM 763 N N . ILE A 1 93 ? 10.863 -3.840 9.265 1.00 72.25 93 ILE A N 1
ATOM 764 C CA . ILE A 1 93 ? 11.998 -3.980 10.184 1.00 72.25 93 ILE A CA 1
ATOM 765 C C . ILE A 1 93 ? 12.805 -2.694 10.176 1.00 72.25 93 ILE A C 1
ATOM 767 O O . ILE A 1 93 ? 13.256 -2.239 9.130 1.00 72.25 93 ILE A O 1
ATOM 771 N N . LEU A 1 94 ? 13.029 -2.155 11.368 1.00 68.94 94 LEU A N 1
ATOM 772 C CA . LEU A 1 94 ? 14.027 -1.130 11.616 1.00 68.94 94 LEU A CA 1
ATOM 773 C C . LEU A 1 94 ? 14.974 -1.643 12.691 1.00 68.94 94 LEU A C 1
ATOM 775 O O . LEU A 1 94 ? 14.544 -2.233 13.685 1.00 68.94 94 LEU A O 1
ATOM 779 N N . ILE A 1 95 ? 16.267 -1.414 12.488 1.00 70.88 95 ILE A N 1
ATOM 780 C CA . ILE A 1 95 ? 17.230 -1.521 13.579 1.00 70.88 95 ILE A CA 1
ATOM 781 C C . ILE A 1 95 ? 16.994 -0.352 14.536 1.00 70.88 95 ILE A C 1
ATOM 783 O O . ILE A 1 95 ? 16.678 0.751 14.094 1.00 70.88 95 ILE A O 1
ATOM 787 N N . GLU A 1 96 ? 17.168 -0.582 15.838 1.00 71.38 96 GLU A N 1
ATOM 788 C CA . GLU A 1 96 ? 16.798 0.399 16.871 1.00 71.38 96 GLU A CA 1
ATOM 789 C C . GLU A 1 96 ? 17.411 1.777 16.645 1.00 71.38 96 GLU A C 1
ATOM 791 O O . GLU A 1 96 ? 16.755 2.800 16.803 1.00 71.38 96 GLU A O 1
ATOM 796 N N . ARG A 1 97 ? 18.664 1.785 16.189 1.00 76.38 97 ARG A N 1
ATOM 797 C CA . ARG A 1 97 ? 19.424 3.002 15.926 1.00 76.38 97 ARG A CA 1
ATOM 798 C C . ARG A 1 97 ? 18.747 3.933 14.920 1.00 76.38 97 ARG A C 1
ATOM 800 O O . ARG A 1 97 ? 18.898 5.144 15.028 1.00 76.38 97 ARG A O 1
ATOM 807 N N . ASP A 1 98 ? 18.037 3.381 13.943 1.00 77.44 98 ASP A N 1
ATOM 808 C CA . ASP A 1 98 ? 17.484 4.165 12.841 1.00 77.44 98 ASP A CA 1
ATOM 809 C C . ASP A 1 98 ? 15.992 4.481 13.061 1.00 77.44 98 ASP A C 1
ATOM 811 O O . ASP A 1 98 ? 15.412 5.229 12.275 1.00 77.44 98 ASP A O 1
ATOM 815 N N . PHE A 1 99 ? 15.374 3.952 14.130 1.00 85.94 99 PHE A N 1
ATOM 816 C CA . PHE A 1 99 ? 13.934 4.063 14.370 1.00 85.94 99 PHE A CA 1
ATOM 817 C C . PHE A 1 99 ? 13.457 5.514 14.472 1.00 85.94 99 PHE A C 1
ATOM 819 O O . PHE A 1 99 ? 12.583 5.897 13.702 1.00 85.94 99 PHE A O 1
ATOM 826 N N . GLU A 1 100 ? 14.044 6.324 15.359 1.00 87.56 100 GLU A N 1
ATOM 827 C CA . GLU A 1 100 ? 13.592 7.708 15.593 1.00 87.56 100 GLU A CA 1
ATOM 828 C C . GLU A 1 100 ? 13.649 8.553 14.314 1.00 87.56 100 GLU A C 1
ATOM 830 O O . GLU A 1 100 ? 12.677 9.209 13.952 1.00 87.56 100 GLU A O 1
ATOM 835 N N . ARG A 1 101 ? 14.748 8.453 13.553 1.00 85.19 101 ARG A N 1
ATOM 836 C CA . ARG A 1 101 ? 14.900 9.183 12.286 1.00 85.19 101 ARG A CA 1
ATOM 837 C C . ARG A 1 101 ? 13.812 8.805 11.280 1.00 85.19 101 ARG A C 1
ATOM 839 O O . ARG A 1 101 ? 13.207 9.677 10.666 1.00 85.19 101 ARG A O 1
ATOM 846 N N . VAL A 1 102 ? 13.582 7.506 11.084 1.00 85.88 102 VAL A N 1
ATOM 847 C CA . VAL A 1 102 ? 12.581 7.033 10.116 1.00 85.88 102 VAL A CA 1
ATOM 848 C C . VAL A 1 102 ? 11.168 7.355 10.602 1.00 85.88 102 VAL A C 1
ATOM 850 O O . VAL A 1 102 ? 10.307 7.697 9.795 1.00 85.88 102 VAL A O 1
ATOM 853 N N . TYR A 1 103 ? 10.922 7.285 11.911 1.00 90.69 103 TYR A N 1
ATOM 854 C CA . TYR A 1 103 ? 9.655 7.689 12.505 1.00 90.69 103 TYR A CA 1
ATOM 855 C C . TYR A 1 103 ? 9.338 9.154 12.206 1.00 90.69 103 TYR A C 1
ATOM 857 O O . TYR A 1 103 ? 8.247 9.440 11.712 1.00 90.69 103 TYR A O 1
ATOM 865 N N . ASP A 1 104 ? 10.290 10.061 12.426 1.00 89.62 104 ASP A N 1
ATOM 866 C CA . ASP A 1 104 ? 10.114 11.489 12.154 1.00 89.62 104 ASP A CA 1
ATOM 867 C C . ASP A 1 104 ? 9.884 11.773 10.663 1.00 89.62 104 ASP A C 1
ATOM 869 O O . ASP A 1 104 ? 9.008 12.569 10.313 1.00 89.62 104 ASP A O 1
ATOM 873 N N . GLU A 1 105 ? 10.600 11.077 9.772 1.00 89.38 105 GLU A N 1
ATOM 874 C CA . GLU A 1 105 ? 10.372 11.159 8.324 1.00 89.38 105 GLU A CA 1
ATOM 875 C C . GLU A 1 105 ? 8.938 10.733 7.960 1.00 89.38 105 GLU A C 1
ATOM 877 O O . GLU A 1 105 ? 8.213 11.495 7.318 1.00 89.38 105 GLU A O 1
ATOM 882 N N . ILE A 1 106 ? 8.481 9.565 8.426 1.00 91.19 106 ILE A N 1
ATOM 883 C CA . ILE A 1 106 ? 7.114 9.072 8.180 1.00 91.19 106 ILE A CA 1
ATOM 884 C C . ILE A 1 106 ? 6.065 10.014 8.778 1.00 91.19 106 ILE A C 1
ATOM 886 O O . ILE A 1 106 ? 5.060 10.320 8.135 1.00 91.19 106 ILE A O 1
ATOM 890 N N . LYS A 1 107 ? 6.295 10.514 9.993 1.00 91.62 107 LYS A N 1
ATOM 891 C CA . LYS A 1 107 ? 5.397 11.456 10.661 1.00 91.62 107 LYS A CA 1
ATOM 892 C C . LYS A 1 107 ? 5.284 12.767 9.885 1.00 91.62 107 LYS A C 1
ATOM 894 O O . LYS A 1 107 ? 4.182 13.299 9.763 1.00 91.62 107 LYS A O 1
ATOM 899 N N . SER A 1 108 ? 6.383 13.267 9.317 1.00 90.88 108 SER A N 1
ATOM 900 C CA . SER A 1 108 ? 6.367 14.476 8.482 1.00 90.88 108 SER A CA 1
ATOM 901 C C . SER A 1 108 ? 5.523 14.304 7.209 1.00 90.88 108 SER A C 1
ATOM 903 O O . SER A 1 108 ? 4.853 15.243 6.778 1.00 90.88 108 SER A O 1
ATOM 905 N N . LEU A 1 109 ? 5.474 13.080 6.670 1.00 92.88 109 LEU A N 1
ATOM 906 C CA . LEU A 1 109 ? 4.707 12.695 5.482 1.00 92.88 109 LEU A CA 1
ATOM 907 C C . LEU A 1 109 ? 3.219 12.421 5.767 1.00 92.88 109 LEU A C 1
ATOM 909 O O . LEU A 1 109 ? 2.447 12.166 4.843 1.00 92.88 109 LEU A O 1
ATOM 913 N N . ASN A 1 110 ? 2.778 12.501 7.027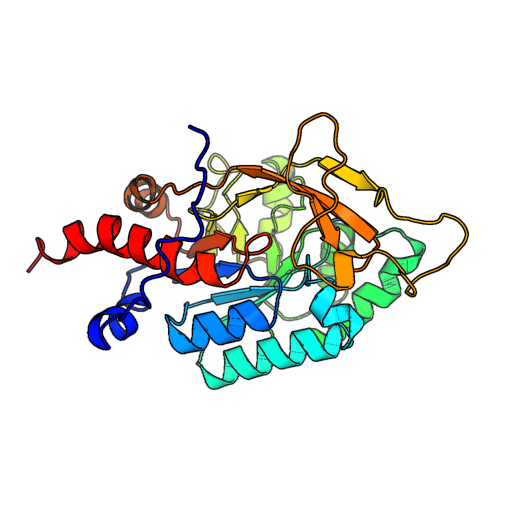 1.00 88.62 110 ASN A N 1
ATOM 914 C CA . ASN A 1 110 ? 1.369 12.343 7.400 1.00 88.62 110 ASN A CA 1
ATOM 915 C C . ASN A 1 110 ? 0.464 13.343 6.649 1.00 88.62 110 ASN A C 1
ATOM 917 O O . ASN A 1 110 ? -0.650 13.027 6.234 1.00 88.62 110 ASN A O 1
ATOM 921 N N . LYS A 1 111 ? 0.962 14.561 6.403 1.00 88.69 111 LYS A N 1
ATOM 922 C CA . LYS A 1 111 ? 0.232 15.560 5.621 1.00 88.69 111 LYS A CA 1
ATOM 923 C C . LYS A 1 111 ? 0.127 15.109 4.160 1.00 88.69 111 LYS A C 1
ATOM 925 O O . LYS A 1 111 ? 1.133 15.014 3.472 1.00 88.69 111 LYS A O 1
ATOM 930 N N . GLY A 1 112 ? -1.098 14.900 3.679 1.00 88.44 112 GLY A N 1
ATOM 931 C CA . GLY A 1 112 ? -1.348 14.385 2.326 1.00 88.44 112 GLY A CA 1
ATOM 932 C C . GLY A 1 112 ? -1.447 12.859 2.248 1.00 88.44 112 GLY A C 1
ATOM 933 O O . GLY A 1 112 ? -1.455 12.316 1.148 1.00 88.44 112 GLY A O 1
ATOM 934 N N . THR A 1 113 ? -1.531 12.190 3.398 1.00 95.06 113 THR A N 1
ATOM 935 C CA . THR A 1 113 ? -1.786 10.754 3.519 1.00 95.06 113 THR A CA 1
ATOM 936 C C . THR A 1 113 ? -3.199 10.531 4.065 1.00 95.06 113 THR A C 1
ATOM 938 O O . THR A 1 113 ? -3.610 11.201 5.009 1.00 95.06 113 THR A O 1
ATOM 941 N N . ASP A 1 114 ? -3.947 9.596 3.477 1.00 96.88 114 ASP A N 1
ATOM 942 C CA . ASP A 1 114 ? -5.310 9.242 3.898 1.00 96.88 114 ASP A CA 1
ATOM 943 C C . ASP A 1 114 ? -5.325 8.122 4.951 1.00 96.88 114 ASP A C 1
ATOM 945 O O . ASP A 1 114 ? -6.253 8.021 5.755 1.00 96.88 114 ASP A O 1
ATOM 949 N N . CYS A 1 115 ? -4.305 7.261 4.944 1.00 96.50 115 CYS A N 1
ATOM 950 C CA . CYS A 1 115 ? -4.140 6.172 5.901 1.00 96.50 115 CYS A CA 1
ATOM 951 C C . CYS A 1 115 ? -2.661 5.789 6.052 1.00 96.50 115 CYS A C 1
ATOM 953 O O . CYS A 1 115 ? -1.919 5.782 5.070 1.00 96.50 115 CYS A O 1
ATOM 955 N N . ILE A 1 116 ? -2.231 5.433 7.264 1.00 96.19 116 ILE A N 1
ATOM 956 C CA . ILE A 1 116 ? -0.894 4.875 7.505 1.00 96.19 116 ILE A CA 1
ATOM 957 C C . ILE A 1 116 ? -1.000 3.374 7.737 1.00 96.19 116 ILE A C 1
ATOM 959 O O . ILE A 1 116 ? -1.705 2.919 8.637 1.00 96.19 116 ILE A O 1
ATOM 963 N N . ILE A 1 117 ? -0.253 2.610 6.949 1.00 96.19 117 ILE A N 1
ATOM 964 C CA . ILE A 1 117 ? -0.129 1.163 7.084 1.00 96.19 117 ILE A CA 1
ATOM 965 C C . ILE A 1 117 ? 1.057 0.863 7.981 1.00 96.19 117 ILE A C 1
ATOM 967 O O . ILE A 1 117 ? 2.200 1.186 7.661 1.00 96.19 117 ILE A O 1
ATOM 971 N N . ILE A 1 118 ? 0.781 0.240 9.118 1.00 93.81 118 ILE A N 1
ATOM 972 C CA . ILE A 1 118 ? 1.783 -0.054 10.130 1.00 93.81 118 ILE A CA 1
ATOM 973 C C . ILE A 1 118 ? 2.239 -1.500 9.975 1.00 93.81 118 ILE A C 1
ATOM 975 O O . ILE A 1 118 ? 1.468 -2.424 10.218 1.00 93.81 118 ILE A O 1
ATOM 979 N N . ASN A 1 119 ? 3.509 -1.698 9.625 1.00 91.00 119 ASN A N 1
ATOM 980 C CA . ASN A 1 119 ? 4.116 -3.026 9.475 1.00 91.00 119 ASN A CA 1
ATOM 981 C C . ASN A 1 119 ? 5.016 -3.427 10.652 1.00 91.00 119 ASN A C 1
ATOM 983 O O . ASN A 1 119 ? 5.653 -4.476 10.609 1.00 91.00 119 ASN A O 1
ATOM 987 N N . ASN A 1 120 ? 5.098 -2.602 11.698 1.00 89.19 120 ASN A N 1
ATOM 988 C CA . ASN A 1 120 ? 5.970 -2.834 12.846 1.00 89.19 120 ASN A CA 1
ATOM 989 C C . ASN A 1 120 ? 5.336 -2.307 14.142 1.00 89.19 120 ASN A C 1
ATOM 991 O O . ASN A 1 120 ? 4.816 -1.190 14.198 1.00 89.19 120 ASN A O 1
ATOM 995 N N . SER A 1 121 ? 5.395 -3.105 15.208 1.00 89.00 121 SER A N 1
ATOM 996 C CA . SER A 1 121 ? 4.704 -2.812 16.469 1.00 89.00 121 SER A CA 1
ATOM 997 C C . SER A 1 121 ? 5.248 -1.582 17.207 1.00 89.00 121 SER A C 1
ATOM 999 O O . SER A 1 121 ? 4.496 -0.950 17.950 1.00 89.00 121 SER A O 1
ATOM 1001 N N . LYS A 1 122 ? 6.513 -1.188 16.993 1.00 90.31 122 LYS A N 1
ATOM 1002 C CA . LYS A 1 122 ? 7.082 0.041 17.577 1.00 90.31 122 LYS A CA 1
ATOM 1003 C C . LYS A 1 122 ? 6.442 1.290 16.986 1.00 90.31 122 LYS A C 1
ATOM 1005 O O . LYS A 1 122 ? 6.074 2.186 17.742 1.00 90.31 122 LYS A O 1
ATOM 1010 N N . PHE A 1 123 ? 6.218 1.310 15.670 1.00 91.81 123 PHE A N 1
ATOM 1011 C CA . PHE A 1 123 ? 5.443 2.374 15.031 1.00 91.81 123 PHE A CA 1
ATOM 1012 C C . PHE A 1 123 ? 4.034 2.436 15.612 1.00 91.81 123 PHE A C 1
ATOM 1014 O O . PHE A 1 123 ? 3.611 3.509 16.026 1.00 91.81 123 PHE A O 1
ATOM 1021 N N . LEU A 1 124 ? 3.339 1.297 15.719 1.00 90.62 124 LEU A N 1
ATOM 1022 C CA . LEU A 1 124 ? 1.977 1.270 16.262 1.00 90.62 124 LEU A CA 1
ATOM 1023 C C . LEU A 1 124 ? 1.921 1.890 17.663 1.00 90.62 124 LEU A C 1
ATOM 1025 O O . LEU A 1 124 ? 1.122 2.790 17.908 1.00 90.62 124 LEU A O 1
ATOM 1029 N N . LYS A 1 125 ? 2.815 1.461 18.564 1.00 89.50 125 LYS A N 1
ATOM 1030 C CA . LYS A 1 125 ? 2.912 2.002 19.928 1.00 89.50 125 LYS A CA 1
ATOM 1031 C C . LYS A 1 125 ? 3.152 3.511 19.926 1.00 89.50 125 LYS A C 1
ATOM 1033 O O . LYS A 1 125 ? 2.486 4.225 20.672 1.00 89.50 125 LYS A O 1
ATOM 1038 N N . ARG A 1 126 ? 4.067 4.000 19.082 1.00 91.00 126 ARG A N 1
ATOM 1039 C CA . ARG A 1 126 ? 4.406 5.426 19.012 1.00 91.00 126 ARG A CA 1
ATOM 1040 C C . ARG A 1 126 ? 3.243 6.260 18.465 1.00 91.00 126 ARG A C 1
ATOM 1042 O O . ARG A 1 126 ? 2.842 7.215 19.125 1.00 91.00 126 ARG A O 1
ATOM 1049 N N . PHE A 1 127 ? 2.633 5.838 17.356 1.00 90.12 127 PHE A N 1
ATOM 1050 C CA . PHE A 1 127 ? 1.468 6.496 16.748 1.00 90.12 127 PHE A CA 1
ATOM 1051 C C . PHE A 1 127 ? 0.273 6.581 17.708 1.00 90.12 127 PHE A C 1
ATOM 1053 O O . PHE A 1 127 ? -0.370 7.626 17.798 1.00 90.12 127 PHE A O 1
ATOM 1060 N N . VAL A 1 128 ? 0.009 5.506 18.460 1.00 86.88 128 VAL A N 1
ATOM 1061 C CA . VAL A 1 128 ? -1.036 5.484 19.494 1.00 86.88 128 VAL A CA 1
ATOM 1062 C C . VAL A 1 128 ? -0.678 6.417 20.651 1.00 86.88 128 VAL A C 1
ATOM 1064 O O . VAL A 1 128 ? -1.516 7.213 21.062 1.00 86.88 128 VAL A O 1
ATOM 1067 N N . SER A 1 129 ? 0.562 6.371 21.151 1.00 88.94 129 SER A N 1
ATOM 1068 C CA . SER A 1 129 ? 0.995 7.212 22.280 1.00 88.94 129 SER A CA 1
ATOM 1069 C C . SER A 1 129 ? 0.929 8.711 21.982 1.00 88.94 129 SER A C 1
ATOM 1071 O O . SER A 1 129 ? 0.635 9.507 22.869 1.00 88.94 129 SER A O 1
ATOM 1073 N N . GLU A 1 130 ? 1.181 9.097 20.730 1.00 90.62 130 GLU A N 1
ATOM 1074 C CA . GLU A 1 130 ? 1.157 10.492 20.291 1.00 90.62 130 GLU A CA 1
ATOM 1075 C C . GLU A 1 130 ? -0.225 10.945 19.799 1.00 90.62 130 GLU A C 1
ATOM 1077 O O . GLU A 1 130 ? -0.364 12.091 19.380 1.00 90.62 130 GLU A O 1
ATOM 1082 N N . ASN A 1 131 ? -1.247 10.077 19.854 1.00 85.31 131 ASN A N 1
ATOM 1083 C CA . ASN A 1 131 ? -2.608 10.355 19.384 1.00 85.31 131 ASN A CA 1
ATOM 1084 C C . ASN A 1 131 ? -2.649 10.950 17.965 1.00 85.31 131 ASN A C 1
ATOM 1086 O O . ASN A 1 131 ? -3.386 11.900 17.702 1.00 85.31 131 ASN A O 1
ATOM 1090 N N . ILE A 1 132 ? -1.849 10.404 17.043 1.00 85.31 132 ILE A N 1
ATOM 1091 C CA . ILE A 1 132 ? -1.830 10.891 15.661 1.00 85.31 132 ILE A CA 1
ATOM 1092 C C . ILE A 1 132 ? -3.195 10.624 15.014 1.00 85.31 132 ILE A C 1
ATOM 1094 O O . ILE A 1 132 ? -3.604 9.472 14.857 1.00 85.31 132 ILE A O 1
ATOM 1098 N N . ASP A 1 133 ? -3.893 11.697 14.639 1.00 87.25 133 ASP A N 1
ATOM 1099 C CA . ASP A 1 133 ? -5.258 11.664 14.101 1.00 87.25 133 ASP A CA 1
ATOM 1100 C C . ASP A 1 133 ? -5.277 11.343 12.599 1.00 87.25 133 ASP A C 1
ATOM 1102 O O . ASP A 1 133 ? -5.595 12.177 11.754 1.00 87.25 133 ASP A O 1
ATOM 1106 N N . ILE A 1 134 ? -4.869 10.121 12.260 1.00 91.19 134 ILE A N 1
ATOM 1107 C CA . ILE A 1 134 ? -4.965 9.554 10.913 1.00 91.19 134 ILE A CA 1
ATOM 1108 C C . ILE A 1 134 ? -5.438 8.097 10.999 1.00 91.19 134 ILE A C 1
ATOM 1110 O O . ILE A 1 134 ? -5.035 7.389 11.928 1.00 91.19 134 ILE A O 1
ATOM 1114 N N . PRO A 1 135 ? -6.278 7.612 10.064 1.00 93.75 135 PRO A N 1
ATOM 1115 C CA . PRO A 1 135 ? -6.621 6.200 9.991 1.00 93.75 135 PRO A CA 1
ATOM 1116 C C . PRO A 1 135 ? -5.382 5.303 9.901 1.00 93.75 135 PRO A C 1
ATOM 1118 O O . PRO A 1 135 ? -4.472 5.539 9.108 1.00 93.75 135 PRO A O 1
ATOM 1121 N N . ILE A 1 136 ? -5.385 4.234 10.687 1.00 94.88 136 ILE A N 1
ATOM 1122 C CA . ILE A 1 136 ? -4.345 3.214 10.734 1.00 94.88 136 ILE A CA 1
ATOM 1123 C C . ILE A 1 136 ? -4.865 1.933 10.083 1.00 94.88 136 ILE A C 1
ATOM 1125 O O . ILE A 1 136 ? -5.969 1.452 10.375 1.00 94.88 136 ILE A O 1
ATOM 1129 N N . GLU A 1 137 ? -4.030 1.368 9.223 1.00 95.50 137 GLU A N 1
ATOM 1130 C CA . GLU A 1 137 ? -4.136 0.011 8.714 1.00 95.50 137 GLU A CA 1
ATOM 1131 C C . GLU A 1 137 ? -3.119 -0.882 9.426 1.00 95.50 137 GLU A C 1
ATOM 1133 O O . GLU A 1 137 ? -1.935 -0.554 9.514 1.00 95.50 137 GLU A O 1
ATOM 1138 N N . LEU A 1 138 ? -3.573 -2.029 9.928 1.00 94.31 138 LEU A N 1
ATOM 1139 C CA . LEU A 1 138 ? -2.679 -3.075 10.414 1.00 94.31 138 LEU A CA 1
ATOM 1140 C C . LEU A 1 138 ? -2.113 -3.821 9.196 1.00 94.31 138 LEU A C 1
ATOM 1142 O O . LEU A 1 138 ? -2.836 -4.538 8.503 1.00 94.31 138 LEU A O 1
ATOM 1146 N N . GLY A 1 139 ? -0.832 -3.599 8.907 1.00 90.19 139 GLY A N 1
ATOM 1147 C CA . GLY A 1 139 ? -0.151 -4.169 7.751 1.00 90.19 139 GLY A CA 1
ATOM 1148 C C . GLY A 1 139 ? 0.329 -5.602 7.976 1.00 90.19 139 GLY A C 1
ATOM 1149 O O . GLY A 1 139 ? 0.400 -6.101 9.101 1.00 90.19 139 GLY A O 1
ATOM 1150 N N . TYR A 1 140 ? 0.718 -6.262 6.887 1.00 82.38 140 TYR A N 1
ATOM 1151 C CA . TYR A 1 140 ? 1.163 -7.660 6.885 1.00 82.38 140 TYR A CA 1
ATOM 1152 C C . TYR A 1 140 ? 2.492 -7.898 7.621 1.00 82.38 140 TYR A C 1
ATOM 1154 O O . TYR A 1 140 ? 2.869 -9.046 7.860 1.00 82.38 140 TYR A O 1
ATOM 1162 N N . GLY A 1 141 ? 3.242 -6.835 7.934 1.00 82.31 141 GLY A N 1
ATOM 1163 C CA . GLY A 1 141 ? 4.462 -6.940 8.729 1.00 82.31 141 GLY A CA 1
ATOM 1164 C C . GLY A 1 141 ? 4.218 -7.226 10.212 1.00 82.31 141 GLY A C 1
ATOM 1165 O O . GLY A 1 141 ? 5.138 -7.683 10.890 1.00 82.31 141 GLY A O 1
ATOM 1166 N N . LEU A 1 142 ? 2.997 -6.995 10.705 1.00 87.62 142 LEU A N 1
ATOM 1167 C CA . LEU A 1 142 ? 2.609 -7.294 12.079 1.00 87.62 142 LEU A CA 1
ATOM 1168 C C . LEU A 1 142 ? 2.247 -8.775 12.238 1.00 87.62 142 LEU A C 1
ATOM 1170 O O . LEU A 1 142 ? 1.469 -9.334 11.465 1.00 87.62 142 LEU A O 1
ATOM 1174 N N . GLU A 1 143 ? 2.754 -9.398 13.298 1.00 85.69 143 GLU A N 1
ATOM 1175 C CA . GLU A 1 143 ? 2.347 -10.745 13.702 1.00 85.69 143 GLU A CA 1
ATOM 1176 C C . GLU A 1 143 ? 1.006 -10.681 14.441 1.00 85.69 143 GLU A C 1
ATOM 1178 O O . GLU A 1 143 ? 0.942 -10.590 15.668 1.00 85.69 143 GLU A O 1
ATOM 1183 N N . ILE A 1 144 ? -0.083 -10.673 13.675 1.00 87.94 144 ILE A N 1
ATOM 1184 C CA . ILE A 1 144 ? -1.445 -10.606 14.203 1.00 87.94 144 ILE A CA 1
ATOM 1185 C C . ILE A 1 144 ? -2.015 -12.010 14.400 1.00 87.94 144 ILE A C 1
ATOM 1187 O O . ILE A 1 144 ? -1.943 -12.862 13.520 1.00 87.94 144 ILE A O 1
ATOM 1191 N N . ASN A 1 145 ? -2.625 -12.235 15.557 1.00 87.44 145 ASN A N 1
ATOM 1192 C CA . ASN A 1 145 ? -3.387 -13.428 15.894 1.00 87.44 145 ASN A CA 1
ATOM 1193 C C . ASN A 1 145 ? -4.683 -13.021 16.610 1.00 87.44 145 ASN A C 1
ATOM 1195 O O . ASN A 1 145 ? -4.926 -11.846 16.873 1.00 87.44 145 ASN A O 1
ATOM 1199 N N . LYS A 1 146 ? -5.534 -13.994 16.947 1.00 83.69 146 LYS A N 1
ATOM 1200 C CA . LYS A 1 146 ? -6.829 -13.712 17.583 1.00 83.69 146 LYS A CA 1
ATOM 1201 C C . LYS A 1 146 ? -6.704 -12.924 18.897 1.00 83.69 146 LYS A C 1
ATOM 1203 O O . LYS A 1 146 ? -7.572 -12.104 19.172 1.00 83.69 146 LYS A O 1
ATOM 1208 N N . ASN A 1 147 ? -5.644 -13.149 19.675 1.00 83.69 147 ASN A N 1
ATOM 1209 C CA . ASN A 1 147 ? -5.481 -12.539 20.995 1.00 83.69 147 ASN A CA 1
ATOM 1210 C C . ASN A 1 147 ? -5.108 -11.054 20.888 1.00 83.69 147 ASN A C 1
ATOM 1212 O O . ASN A 1 147 ? -5.715 -10.225 21.555 1.00 83.69 147 ASN A O 1
ATOM 1216 N N . ASN A 1 148 ? -4.146 -10.699 20.029 1.00 86.75 148 ASN A N 1
ATOM 1217 C CA . ASN A 1 148 ? -3.708 -9.303 19.893 1.00 86.75 148 ASN A CA 1
ATOM 1218 C C . ASN A 1 148 ? -4.580 -8.471 18.936 1.00 86.75 148 ASN A C 1
ATOM 1220 O O . ASN A 1 148 ? -4.594 -7.244 19.027 1.00 86.75 148 ASN A O 1
ATOM 1224 N N . LEU A 1 149 ? -5.349 -9.116 18.050 1.00 86.62 149 LEU A N 1
ATOM 1225 C CA . LEU A 1 149 ? -6.271 -8.422 17.156 1.00 86.62 149 LEU A CA 1
ATOM 1226 C C . LEU A 1 149 ? -7.309 -7.621 17.942 1.00 86.62 149 LEU A C 1
ATOM 1228 O O . LEU A 1 149 ? -7.602 -6.484 17.581 1.00 86.62 149 LEU A O 1
ATOM 1232 N N . GLU A 1 150 ? -7.851 -8.189 19.021 1.00 85.00 150 GLU A N 1
ATOM 1233 C CA . GLU A 1 150 ? -8.864 -7.510 19.826 1.00 85.00 150 GLU A CA 1
ATOM 1234 C C . GLU A 1 150 ? -8.318 -6.218 20.447 1.00 85.00 150 GLU A C 1
ATOM 1236 O O . GLU A 1 150 ? -8.955 -5.168 20.327 1.00 85.00 150 GLU A O 1
ATOM 1241 N N . GLU A 1 151 ? -7.107 -6.268 21.005 1.00 85.38 151 GLU A N 1
ATOM 1242 C CA . GLU A 1 151 ? -6.417 -5.096 21.552 1.00 85.38 151 GLU A CA 1
ATOM 1243 C C . GLU A 1 151 ? -6.266 -3.994 20.498 1.00 85.38 151 GLU A C 1
ATOM 1245 O O . GLU A 1 151 ? -6.581 -2.832 20.760 1.00 85.38 151 GLU A O 1
ATOM 1250 N N . TYR A 1 152 ? -5.853 -4.354 19.279 1.00 87.31 152 TYR A N 1
ATOM 1251 C CA . TYR A 1 152 ? -5.662 -3.380 18.207 1.00 87.31 152 TYR A CA 1
ATOM 1252 C C . TYR A 1 152 ? -6.974 -2.855 17.622 1.00 87.31 152 TYR A C 1
ATOM 1254 O O . TYR A 1 152 ? -7.044 -1.681 17.270 1.00 87.31 152 TYR A O 1
ATOM 1262 N N . THR A 1 153 ? -8.032 -3.668 17.558 1.00 84.00 153 THR A N 1
ATOM 1263 C CA . THR A 1 153 ? -9.347 -3.217 17.061 1.00 84.00 153 THR A CA 1
ATOM 1264 C C . THR A 1 153 ? -10.008 -2.177 17.958 1.00 84.00 153 THR A C 1
ATOM 1266 O O . THR A 1 153 ? -10.820 -1.388 17.481 1.00 84.00 153 THR A O 1
ATOM 1269 N N . ASN A 1 154 ? -9.665 -2.156 19.247 1.00 84.56 154 ASN A N 1
ATOM 1270 C CA . ASN A 1 154 ? -10.200 -1.180 20.192 1.00 84.56 154 ASN A CA 1
ATOM 1271 C C . ASN A 1 154 ? -9.474 0.178 20.105 1.00 84.56 154 ASN A C 1
ATOM 1273 O O . ASN A 1 154 ? -9.921 1.160 20.700 1.00 84.56 154 ASN A O 1
ATOM 1277 N N . LEU A 1 155 ? -8.377 0.267 19.344 1.00 87.19 155 LEU A N 1
ATOM 1278 C CA . LEU A 1 155 ? -7.700 1.531 19.078 1.00 87.19 155 LEU A CA 1
ATOM 1279 C C . LEU A 1 155 ? -8.552 2.381 18.128 1.00 87.19 155 LEU A C 1
ATOM 1281 O O . LEU A 1 155 ? -8.830 1.986 16.997 1.00 87.19 155 LEU A O 1
ATOM 1285 N N . LYS A 1 156 ? -8.917 3.594 18.565 1.00 82.88 156 LYS A N 1
ATOM 1286 C CA . LYS A 1 156 ? -9.842 4.507 17.860 1.00 82.88 156 LYS A CA 1
ATOM 1287 C C . LYS A 1 156 ? -9.526 4.682 16.369 1.00 82.88 156 LYS A C 1
ATOM 1289 O O . LYS A 1 156 ? -10.447 4.757 15.549 1.00 82.88 156 LYS A O 1
ATOM 1294 N N . ASN A 1 157 ? -8.240 4.749 16.033 1.00 89.06 157 ASN A N 1
ATOM 1295 C CA . ASN A 1 157 ? -7.771 5.101 14.697 1.00 89.06 157 ASN A CA 1
ATOM 1296 C C . ASN A 1 157 ? -7.512 3.879 13.813 1.00 89.06 157 ASN A C 1
ATOM 1298 O O . ASN A 1 157 ? -7.337 4.045 12.613 1.00 89.06 157 ASN A O 1
ATOM 1302 N N . VAL A 1 158 ? -7.553 2.656 14.348 1.00 92.06 158 VAL A N 1
ATOM 1303 C CA . VAL A 1 158 ? -7.422 1.438 13.541 1.00 92.06 158 VAL A CA 1
ATOM 1304 C C . VAL A 1 158 ? -8.729 1.197 12.784 1.00 92.06 158 VAL A C 1
ATOM 1306 O O . VAL A 1 158 ? -9.785 1.000 13.383 1.00 92.06 158 VAL A O 1
ATOM 1309 N N . LYS A 1 159 ? -8.667 1.266 11.450 1.00 93.12 159 LYS A N 1
ATOM 1310 C CA . LYS A 1 159 ? -9.837 1.156 10.555 1.00 93.12 159 LYS A CA 1
ATOM 1311 C C . LYS A 1 159 ? -9.697 0.068 9.502 1.00 93.12 159 LYS A C 1
ATOM 1313 O O . LYS A 1 159 ? -10.718 -0.412 9.007 1.00 93.12 159 LYS A O 1
ATOM 1318 N N . CYS A 1 160 ? -8.463 -0.300 9.162 1.00 94.69 160 CYS A N 1
ATOM 1319 C CA . CYS A 1 160 ? -8.166 -1.249 8.099 1.00 94.69 160 CYS A CA 1
ATOM 1320 C C . CYS A 1 160 ? -7.319 -2.425 8.597 1.00 94.69 160 CYS A C 1
ATOM 1322 O O . CYS A 1 160 ? -6.462 -2.255 9.467 1.00 94.69 160 CYS A O 1
ATOM 1324 N N . PHE A 1 161 ? -7.539 -3.602 8.017 1.00 94.75 161 PHE A N 1
ATOM 1325 C CA . PHE A 1 161 ? -6.669 -4.763 8.181 1.00 94.75 161 PHE A CA 1
ATOM 1326 C C . PHE A 1 161 ? -6.536 -5.527 6.860 1.00 94.75 161 PHE A C 1
ATOM 1328 O O . PHE A 1 161 ? -7.513 -5.688 6.119 1.00 94.75 161 PHE A O 1
ATOM 1335 N N . ASP A 1 162 ? -5.317 -5.982 6.569 1.00 92.06 162 ASP A N 1
ATOM 1336 C CA . ASP A 1 162 ? -5.013 -6.855 5.438 1.00 92.06 162 ASP A CA 1
ATOM 1337 C C . ASP A 1 162 ? -5.183 -8.333 5.838 1.00 92.06 162 ASP A C 1
ATOM 1339 O O . ASP A 1 162 ? -4.374 -8.921 6.560 1.00 92.06 162 ASP A O 1
ATOM 1343 N N . PHE A 1 163 ? -6.255 -8.952 5.340 1.00 92.38 163 PHE A N 1
ATOM 1344 C CA . PHE A 1 163 ? -6.640 -10.331 5.639 1.00 92.38 163 PHE A CA 1
ATOM 1345 C C . PHE A 1 163 ? -5.940 -11.366 4.750 1.00 92.38 163 PHE A C 1
ATOM 1347 O O . PHE A 1 163 ? -6.241 -12.555 4.866 1.00 92.38 163 PHE A O 1
ATOM 1354 N N . THR A 1 164 ? -4.996 -10.968 3.886 1.00 89.75 164 THR A N 1
ATOM 1355 C CA . THR A 1 164 ? -4.341 -11.877 2.922 1.00 89.75 164 THR A CA 1
ATOM 1356 C C . THR A 1 164 ? -3.801 -13.153 3.577 1.00 89.75 164 THR A C 1
ATOM 1358 O O . THR A 1 164 ? -4.003 -14.247 3.050 1.00 89.75 164 THR A O 1
ATOM 1361 N N . LYS A 1 165 ? -3.174 -13.034 4.757 1.00 86.88 165 LYS A N 1
ATOM 1362 C CA . LYS A 1 165 ? -2.647 -14.171 5.542 1.00 86.88 165 LYS A CA 1
ATOM 1363 C C . LYS A 1 165 ? -3.571 -14.643 6.670 1.00 86.88 165 LYS A C 1
ATOM 1365 O O . LYS A 1 165 ? -3.301 -15.661 7.292 1.00 86.88 165 LYS A O 1
ATOM 1370 N N . ASN A 1 166 ? -4.649 -13.910 6.939 1.00 89.25 166 ASN A N 1
ATOM 1371 C CA . ASN A 1 166 ? -5.420 -13.996 8.180 1.00 89.25 166 ASN A CA 1
ATOM 1372 C C . ASN A 1 166 ? -6.934 -14.063 7.932 1.00 89.25 166 ASN A C 1
ATOM 1374 O O . ASN A 1 166 ? -7.719 -13.552 8.724 1.00 89.25 166 ASN A O 1
ATOM 1378 N N . LEU A 1 167 ? -7.360 -14.690 6.831 1.00 89.94 167 LEU A N 1
ATOM 1379 C CA . LEU A 1 167 ? -8.762 -14.696 6.393 1.00 89.94 167 LEU A CA 1
ATOM 1380 C C . LEU A 1 167 ? -9.735 -15.341 7.399 1.00 89.94 167 LEU A C 1
ATOM 1382 O O . LEU A 1 167 ? -10.934 -15.098 7.332 1.00 89.94 167 LEU A O 1
ATOM 1386 N N . SER A 1 168 ? -9.224 -16.163 8.318 1.00 89.75 168 SER A N 1
ATOM 1387 C CA . SER A 1 168 ? -9.996 -16.792 9.395 1.00 89.75 168 SER A CA 1
ATOM 1388 C C . SER A 1 168 ? -10.198 -15.901 10.626 1.00 89.75 168 SER A C 1
ATOM 1390 O O . SER A 1 168 ? -10.937 -16.288 11.531 1.00 89.75 168 SER A O 1
ATOM 1392 N N . LEU A 1 169 ? -9.534 -14.742 10.705 1.00 90.62 169 LEU A N 1
ATOM 1393 C CA . LEU A 1 169 ? -9.681 -13.832 11.837 1.00 90.62 169 LEU A CA 1
ATOM 1394 C C . LEU A 1 169 ? -11.000 -13.039 11.761 1.00 90.62 169 LEU A C 1
ATOM 1396 O O . LEU A 1 169 ? -11.453 -12.715 10.660 1.00 90.62 169 LEU A O 1
ATOM 1400 N N . PRO A 1 170 ? -11.599 -12.680 12.917 1.00 89.00 170 PRO A N 1
ATOM 1401 C CA . PRO A 1 170 ? -12.781 -11.820 12.970 1.00 89.00 170 PRO A CA 1
ATOM 1402 C C . PRO A 1 170 ? -12.552 -10.499 12.235 1.00 89.00 170 PRO A C 1
ATOM 1404 O O . PRO A 1 170 ? -11.488 -9.885 12.358 1.00 89.00 170 PRO A O 1
ATOM 1407 N N . ASN A 1 171 ? -13.548 -10.051 11.473 1.00 88.62 171 ASN A N 1
ATOM 1408 C CA . ASN A 1 171 ? -13.394 -8.910 10.572 1.00 88.62 171 ASN A CA 1
ATOM 1409 C C . ASN A 1 171 ? -14.446 -7.810 10.757 1.00 88.62 171 ASN A C 1
ATOM 1411 O O . ASN A 1 171 ? -14.362 -6.762 10.122 1.00 88.62 171 ASN A O 1
ATOM 1415 N N . GLU A 1 172 ? -15.424 -8.014 11.634 1.00 88.06 172 GLU A N 1
ATOM 1416 C CA . GLU A 1 172 ? -16.635 -7.202 11.758 1.00 88.06 172 GLU A CA 1
ATOM 1417 C C . GLU A 1 172 ? -16.342 -5.779 12.250 1.00 88.06 172 GLU A C 1
ATOM 1419 O O . GLU A 1 172 ? -17.064 -4.846 11.908 1.00 88.06 172 GLU A O 1
ATOM 1424 N N . LYS A 1 173 ? -15.260 -5.603 13.019 1.00 89.31 173 LYS A N 1
ATOM 1425 C CA . LYS A 1 173 ? -14.855 -4.313 13.600 1.00 89.31 173 LYS A CA 1
ATOM 1426 C C . LYS A 1 173 ? -14.114 -3.390 12.621 1.00 89.31 173 LYS A C 1
ATOM 1428 O O . LYS A 1 173 ? -13.962 -2.205 12.912 1.00 89.31 173 LYS A O 1
ATOM 1433 N N . PHE A 1 174 ? -13.653 -3.899 11.478 1.00 91.81 174 PHE A N 1
ATOM 1434 C CA . PHE A 1 174 ? -12.920 -3.107 10.488 1.00 91.81 174 PHE A CA 1
ATOM 1435 C C . PHE A 1 174 ? -13.862 -2.576 9.407 1.00 91.81 174 PHE A C 1
ATOM 1437 O O . PHE A 1 174 ? -14.600 -3.340 8.786 1.00 91.81 174 PHE A O 1
ATOM 1444 N N . SER A 1 175 ? -13.815 -1.271 9.135 1.00 92.12 175 SER A N 1
ATOM 1445 C CA . SER A 1 175 ? -14.575 -0.676 8.027 1.00 92.12 175 SER A CA 1
ATOM 1446 C C . SER A 1 175 ? -13.905 -0.918 6.672 1.00 92.12 175 SER A C 1
ATOM 1448 O O . SER A 1 175 ? -14.579 -0.999 5.644 1.00 92.12 175 SER A O 1
ATOM 1450 N N . MET A 1 176 ? -12.580 -1.058 6.667 1.00 94.94 176 MET A N 1
ATOM 1451 C CA . MET A 1 176 ? -11.771 -1.352 5.491 1.00 94.94 176 MET A CA 1
ATOM 1452 C C . MET A 1 176 ? -11.140 -2.737 5.645 1.00 94.94 176 MET A C 1
ATOM 1454 O O . MET A 1 176 ? -10.470 -3.023 6.634 1.00 94.94 176 MET A O 1
ATOM 1458 N N . LYS A 1 177 ? -11.377 -3.625 4.683 1.00 95.88 177 LYS A N 1
ATOM 1459 C CA . LYS A 1 177 ? -10.934 -5.021 4.737 1.00 95.88 177 LYS A CA 1
ATOM 1460 C C . LYS A 1 177 ? -10.235 -5.337 3.429 1.00 95.88 177 LYS A C 1
ATOM 1462 O O . LYS A 1 177 ? -10.879 -5.387 2.378 1.00 95.88 177 LYS A O 1
ATOM 1467 N N . LYS A 1 178 ? -8.916 -5.492 3.501 1.00 95.88 178 LYS A N 1
ATOM 1468 C CA . LYS A 1 178 ? -8.036 -5.623 2.341 1.00 95.88 178 LYS A CA 1
ATOM 1469 C C . LYS A 1 178 ? -7.659 -7.082 2.094 1.00 95.88 178 LYS A C 1
ATOM 1471 O O . LYS A 1 178 ? -7.530 -7.861 3.037 1.00 95.88 178 LYS A O 1
ATOM 1476 N N . TYR A 1 179 ? -7.483 -7.443 0.826 1.00 95.06 179 TYR A N 1
ATOM 1477 C CA . TYR A 1 179 ? -6.925 -8.731 0.416 1.00 95.06 179 TYR A CA 1
ATOM 1478 C C . TYR A 1 179 ? -6.133 -8.589 -0.889 1.00 95.06 179 TYR A C 1
ATOM 1480 O O . TYR A 1 179 ? -6.627 -8.007 -1.857 1.00 95.06 179 TYR A O 1
ATOM 1488 N N . THR A 1 180 ? -4.924 -9.141 -0.952 1.00 94.50 180 THR A N 1
ATOM 1489 C CA . THR A 1 180 ? -4.102 -9.151 -2.168 1.00 94.50 180 THR A CA 1
ATOM 1490 C C . THR A 1 180 ? -4.559 -10.248 -3.119 1.00 94.50 180 THR A C 1
ATOM 1492 O O . THR A 1 180 ? -4.523 -11.436 -2.803 1.00 94.50 180 THR A O 1
ATOM 1495 N N . ILE A 1 181 ? -4.985 -9.842 -4.312 1.00 93.69 181 ILE A N 1
ATOM 1496 C CA . ILE A 1 181 ? -5.549 -10.733 -5.334 1.00 93.69 181 ILE A CA 1
ATOM 1497 C C . ILE A 1 181 ? -4.609 -10.982 -6.501 1.00 93.69 181 ILE A C 1
ATOM 1499 O O . ILE A 1 181 ? -4.830 -11.933 -7.240 1.00 93.69 181 ILE A O 1
ATOM 1503 N N . ALA A 1 182 ? -3.596 -10.148 -6.704 1.00 93.38 182 ALA A N 1
ATOM 1504 C CA . ALA A 1 182 ? -2.668 -10.301 -7.810 1.00 93.38 182 ALA A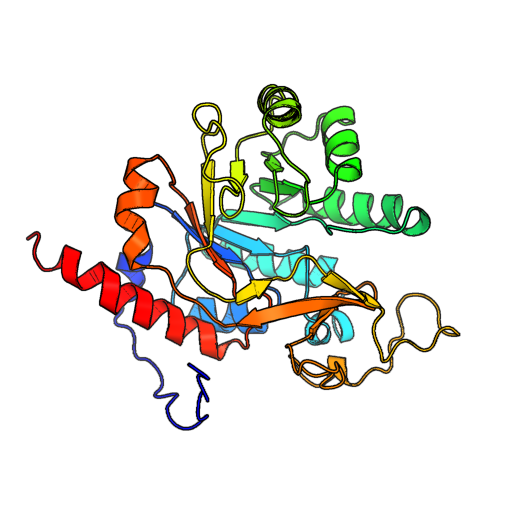 CA 1
ATOM 1505 C C . ALA A 1 182 ? -1.346 -9.602 -7.523 1.00 93.38 182 ALA A C 1
ATOM 1507 O O . ALA A 1 182 ? -1.265 -8.762 -6.627 1.00 93.38 182 ALA A O 1
ATOM 1508 N N . GLY A 1 183 ? -0.331 -9.929 -8.315 1.00 88.56 183 GLY A N 1
ATOM 1509 C CA . GLY A 1 183 ? 1.012 -9.396 -8.156 1.00 88.56 183 GLY A CA 1
ATOM 1510 C C . GLY A 1 183 ? 1.969 -10.518 -7.814 1.00 88.56 183 GLY A C 1
ATOM 1511 O O . GLY A 1 183 ? 2.010 -11.522 -8.525 1.00 88.56 183 GLY A O 1
ATOM 1512 N N . VAL A 1 184 ? 2.728 -10.356 -6.734 1.00 79.00 184 VAL A N 1
ATOM 1513 C CA . VAL A 1 184 ? 3.782 -11.304 -6.359 1.00 79.00 184 VAL A CA 1
ATOM 1514 C C . VAL A 1 184 ? 3.671 -11.715 -4.902 1.00 79.00 184 VAL A C 1
ATOM 1516 O O . VAL A 1 184 ? 3.369 -10.905 -4.026 1.00 79.00 184 VAL A O 1
ATOM 1519 N N . LEU A 1 185 ? 3.940 -12.991 -4.638 1.00 75.62 185 LEU A N 1
ATOM 1520 C CA . LEU A 1 185 ? 3.985 -13.528 -3.284 1.00 75.62 185 LEU A CA 1
ATOM 1521 C C . LEU A 1 185 ? 5.311 -13.154 -2.613 1.00 75.62 185 LEU A C 1
ATOM 1523 O O . LEU A 1 185 ? 6.374 -13.650 -2.986 1.00 75.62 185 LEU A O 1
ATOM 1527 N N . LYS A 1 186 ? 5.247 -12.266 -1.616 1.00 77.31 186 LYS A N 1
ATOM 1528 C CA . LYS A 1 186 ? 6.385 -11.917 -0.758 1.00 77.31 186 LYS A CA 1
ATOM 1529 C C . LYS A 1 186 ? 6.642 -13.034 0.254 1.00 77.31 186 LYS A C 1
ATOM 1531 O O . LYS A 1 186 ? 5.743 -13.408 1.010 1.00 77.31 186 LYS A O 1
ATOM 1536 N N . MET A 1 187 ? 7.880 -13.513 0.315 1.00 74.88 187 MET A N 1
ATOM 1537 C CA . MET A 1 187 ? 8.321 -14.451 1.344 1.00 74.88 187 MET A CA 1
ATOM 1538 C C . MET A 1 187 ? 8.522 -13.716 2.673 1.00 74.88 187 MET A C 1
ATOM 1540 O O . MET A 1 187 ? 9.008 -12.586 2.705 1.00 74.88 187 MET A O 1
ATOM 1544 N N . ASP A 1 188 ? 8.261 -14.386 3.797 1.00 70.31 188 ASP A N 1
ATOM 1545 C CA . ASP A 1 188 ? 8.578 -13.843 5.130 1.00 70.31 188 ASP A CA 1
ATOM 1546 C C . ASP A 1 188 ? 10.082 -13.857 5.461 1.00 70.31 188 ASP A C 1
ATOM 1548 O O . ASP A 1 188 ? 10.490 -13.502 6.567 1.00 70.31 188 ASP A O 1
ATOM 1552 N N . LYS A 1 189 ? 10.923 -14.221 4.488 1.00 72.12 189 LYS A N 1
ATOM 1553 C CA . LYS A 1 189 ? 12.376 -14.243 4.607 1.00 72.12 189 LYS A CA 1
ATOM 1554 C C . LYS A 1 189 ? 12.976 -12.923 4.125 1.00 72.12 189 LYS A C 1
ATOM 1556 O O . LYS A 1 189 ? 12.861 -12.565 2.954 1.00 72.12 189 LYS A O 1
ATOM 1561 N N . ILE A 1 190 ? 13.672 -12.245 5.033 1.00 69.31 190 ILE A N 1
ATOM 1562 C CA . ILE A 1 190 ? 14.530 -11.098 4.730 1.00 69.31 190 ILE A CA 1
ATOM 1563 C C . ILE A 1 190 ? 15.979 -11.572 4.785 1.00 69.31 190 ILE A C 1
ATOM 1565 O O . ILE A 1 190 ? 16.383 -12.254 5.727 1.00 69.31 190 ILE A O 1
ATOM 1569 N N . ILE A 1 191 ? 16.755 -11.221 3.766 1.00 68.12 191 ILE A N 1
ATOM 1570 C CA . ILE A 1 191 ? 18.189 -11.501 3.709 1.00 68.12 191 ILE A CA 1
ATOM 1571 C C . ILE A 1 191 ? 18.974 -10.194 3.748 1.00 68.12 191 ILE A C 1
ATOM 1573 O O . ILE A 1 191 ? 18.504 -9.153 3.288 1.00 68.12 191 ILE A O 1
ATOM 1577 N N . ASN A 1 192 ? 20.194 -10.245 4.278 1.00 64.31 192 ASN A N 1
ATOM 1578 C CA . ASN A 1 192 ? 21.129 -9.139 4.107 1.00 64.31 192 ASN A CA 1
ATOM 1579 C C . ASN A 1 192 ? 21.442 -8.968 2.619 1.00 64.31 192 ASN A C 1
ATOM 1581 O O . ASN A 1 192 ? 21.572 -9.963 1.904 1.00 64.31 192 ASN A O 1
ATOM 1585 N N . CYS A 1 193 ? 21.605 -7.723 2.165 1.00 63.81 193 CYS A N 1
ATOM 1586 C CA . CYS A 1 193 ? 22.038 -7.470 0.797 1.00 63.81 193 CYS A CA 1
ATOM 1587 C C . CYS A 1 193 ? 23.355 -8.207 0.499 1.00 63.81 193 CYS A C 1
ATOM 1589 O O . CYS A 1 193 ? 24.360 -7.932 1.160 1.00 63.81 193 CYS A O 1
ATOM 1591 N N . PRO A 1 194 ? 23.385 -9.117 -0.495 1.00 57.38 194 PRO A N 1
ATOM 1592 C CA . PRO A 1 194 ? 24.595 -9.864 -0.840 1.00 57.38 194 PRO A CA 1
ATOM 1593 C C . PRO A 1 194 ? 25.674 -8.966 -1.469 1.00 57.38 194 PRO A C 1
ATOM 1595 O O . PRO A 1 194 ? 26.834 -9.353 -1.538 1.00 57.38 194 PRO A O 1
ATOM 1598 N N . LEU A 1 195 ? 25.313 -7.743 -1.877 1.00 55.09 195 LEU A N 1
ATOM 1599 C CA . LEU A 1 195 ? 26.239 -6.712 -2.357 1.00 55.09 195 LEU A CA 1
ATOM 1600 C C . LEU A 1 195 ? 26.651 -5.709 -1.263 1.00 55.09 195 LEU A C 1
ATOM 1602 O O . LEU A 1 195 ? 27.318 -4.715 -1.555 1.00 55.09 195 LEU A O 1
ATOM 1606 N N . LYS A 1 196 ? 26.260 -5.930 0.001 1.00 57.38 196 LYS A N 1
ATOM 1607 C CA . LYS A 1 196 ? 26.628 -5.049 1.114 1.00 57.38 196 LYS A CA 1
ATOM 1608 C C . LYS A 1 196 ? 28.116 -5.192 1.418 1.00 57.38 196 LYS A C 1
ATOM 1610 O O . LYS A 1 196 ? 28.554 -6.221 1.923 1.00 57.38 196 LYS A O 1
ATOM 1615 N N . ASN A 1 197 ? 28.884 -4.128 1.190 1.00 52.31 197 ASN A N 1
ATOM 1616 C CA . ASN A 1 197 ? 30.217 -4.015 1.769 1.00 52.31 197 ASN A CA 1
ATOM 1617 C C . ASN A 1 197 ? 30.068 -3.621 3.256 1.00 52.31 197 ASN A C 1
ATOM 1619 O O . ASN A 1 197 ? 29.581 -2.521 3.530 1.00 52.31 197 ASN A O 1
ATOM 1623 N N . PRO A 1 198 ? 30.454 -4.473 4.227 1.00 48.78 198 PRO A N 1
ATOM 1624 C CA . PRO A 1 198 ? 30.253 -4.204 5.654 1.00 48.78 198 PRO A CA 1
ATOM 1625 C C . PRO A 1 198 ? 31.019 -2.972 6.169 1.00 48.78 198 PRO A C 1
ATOM 1627 O O . PRO A 1 198 ? 30.731 -2.503 7.266 1.00 48.78 198 PRO A O 1
ATOM 1630 N N . GLN A 1 199 ? 31.962 -2.430 5.388 1.00 39.00 199 GLN A N 1
ATOM 1631 C CA . GLN A 1 199 ? 32.803 -1.291 5.770 1.00 39.00 199 GLN A CA 1
ATOM 1632 C C . GLN A 1 199 ? 32.231 0.096 5.407 1.00 39.00 199 GLN A C 1
ATOM 1634 O O . GLN A 1 199 ? 32.799 1.100 5.830 1.00 39.00 199 GLN A O 1
ATOM 1639 N N . LYS A 1 200 ? 31.122 0.198 4.653 1.00 40.12 200 LYS A N 1
ATOM 1640 C CA . LYS A 1 200 ? 30.489 1.491 4.310 1.00 40.12 200 LYS A CA 1
ATOM 1641 C C . LYS A 1 200 ? 29.187 1.695 5.091 1.00 40.12 200 LYS A C 1
ATOM 1643 O O . LYS A 1 200 ? 28.291 0.854 5.053 1.00 40.12 200 LYS A O 1
ATOM 1648 N N . SER A 1 201 ? 29.067 2.820 5.794 1.00 36.69 201 SER A N 1
ATOM 1649 C CA . SER A 1 201 ? 27.857 3.197 6.527 1.00 36.69 201 SER A CA 1
ATOM 1650 C C . SER A 1 201 ? 26.786 3.827 5.618 1.00 36.69 201 SER A C 1
ATOM 1652 O O . SER A 1 201 ? 27.053 4.694 4.788 1.00 36.69 201 SER A O 1
ATOM 1654 N N . GLY A 1 202 ? 25.535 3.416 5.838 1.00 47.56 202 GLY A N 1
ATOM 1655 C CA . GLY A 1 202 ? 24.341 4.259 5.717 1.00 47.56 202 GLY A CA 1
ATOM 1656 C C . GLY A 1 202 ? 23.693 4.425 4.345 1.00 47.56 202 GLY A C 1
ATOM 1657 O O . GLY A 1 202 ? 22.547 4.032 4.196 1.00 47.56 202 GLY A O 1
ATOM 1658 N N . PHE A 1 203 ? 24.353 5.059 3.374 1.00 43.72 203 PHE A N 1
ATOM 1659 C CA . PHE A 1 203 ? 23.622 5.641 2.226 1.00 43.72 203 PHE A CA 1
ATOM 1660 C C . PHE A 1 203 ? 24.376 5.646 0.889 1.00 43.72 203 PHE A C 1
ATOM 1662 O O . PHE A 1 203 ? 23.815 6.037 -0.129 1.00 43.72 203 PHE A O 1
ATOM 1669 N N . LEU A 1 204 ? 25.632 5.195 0.859 1.00 44.59 204 LEU A N 1
ATOM 1670 C CA . LEU A 1 204 ? 26.441 5.106 -0.361 1.00 44.59 204 LEU A CA 1
ATOM 1671 C C . LEU A 1 204 ? 26.616 3.634 -0.741 1.00 44.59 204 LEU A C 1
ATOM 1673 O O . LEU A 1 204 ? 27.639 3.008 -0.456 1.00 44.59 204 LEU A O 1
ATOM 1677 N N . CYS A 1 205 ? 25.562 3.065 -1.323 1.00 51.75 205 CYS A N 1
ATOM 1678 C CA . CYS A 1 205 ? 25.590 1.724 -1.888 1.00 51.75 205 CYS A CA 1
ATOM 1679 C C . CYS A 1 205 ? 26.081 1.797 -3.345 1.00 51.75 205 CYS A C 1
ATOM 1681 O O . CYS A 1 205 ? 25.414 2.383 -4.193 1.00 51.75 205 CYS A O 1
ATOM 1683 N N . ASP A 1 206 ? 27.229 1.182 -3.649 1.00 53.38 206 ASP A N 1
ATOM 1684 C CA . ASP A 1 206 ? 27.752 1.062 -5.025 1.00 53.38 206 ASP A CA 1
ATOM 1685 C C . ASP A 1 206 ? 27.143 -0.132 -5.786 1.00 53.38 206 ASP A C 1
ATOM 1687 O O . ASP A 1 206 ? 27.584 -0.469 -6.887 1.00 53.38 206 ASP A O 1
ATOM 1691 N N . ALA A 1 207 ? 26.153 -0.810 -5.197 1.00 56.47 207 ALA A N 1
ATOM 1692 C CA . ALA A 1 207 ? 25.526 -1.974 -5.801 1.00 56.47 207 ALA A CA 1
ATOM 1693 C C . ALA A 1 207 ? 24.834 -1.604 -7.123 1.00 56.47 207 ALA A C 1
ATOM 1695 O O . ALA A 1 207 ? 24.096 -0.621 -7.211 1.00 56.47 207 ALA A O 1
ATOM 1696 N N . LYS A 1 208 ? 25.018 -2.449 -8.146 1.00 55.00 208 LYS A N 1
ATOM 1697 C CA . LYS A 1 208 ? 24.402 -2.297 -9.479 1.00 55.00 208 LYS A CA 1
ATOM 1698 C C . LYS A 1 208 ? 22.865 -2.362 -9.472 1.00 55.00 208 LYS A C 1
ATOM 1700 O O . LYS A 1 208 ? 22.243 -2.102 -10.494 1.00 55.00 208 LYS A O 1
ATOM 1705 N N . CYS A 1 209 ? 22.231 -2.639 -8.328 1.00 56.53 209 CYS A N 1
ATOM 1706 C CA . CYS A 1 209 ? 20.776 -2.544 -8.165 1.00 56.53 209 CYS A CA 1
ATOM 1707 C C . CYS A 1 209 ? 20.233 -1.110 -8.316 1.00 56.53 209 CYS A C 1
ATOM 1709 O O . CYS A 1 209 ? 19.024 -0.917 -8.337 1.00 56.53 209 CYS A O 1
ATOM 1711 N N . LYS A 1 210 ? 21.095 -0.091 -8.405 1.00 56.47 210 LYS A N 1
ATOM 1712 C CA . LYS A 1 210 ? 20.703 1.271 -8.806 1.00 56.47 210 LYS A CA 1
ATOM 1713 C C . LYS A 1 210 ? 20.416 1.403 -10.312 1.00 56.47 210 LYS A C 1
ATOM 1715 O O . LYS A 1 210 ? 19.671 2.295 -10.705 1.00 56.47 210 LYS A O 1
ATOM 1720 N N . ASP A 1 211 ? 20.997 0.523 -11.133 1.00 54.94 211 ASP A N 1
ATOM 1721 C CA . ASP A 1 211 ? 20.961 0.615 -12.599 1.00 54.94 211 ASP A CA 1
ATOM 1722 C C . ASP A 1 211 ? 19.807 -0.198 -13.212 1.00 54.94 211 ASP A C 1
ATOM 1724 O O . ASP A 1 211 ? 19.342 0.116 -14.303 1.00 54.94 211 ASP A O 1
ATOM 1728 N N . ASN A 1 212 ? 19.302 -1.206 -12.492 1.00 54.00 212 ASN A N 1
ATOM 1729 C CA . ASN A 1 212 ? 18.187 -2.058 -12.907 1.00 54.00 212 ASN A CA 1
ATOM 1730 C C . ASN A 1 212 ? 17.109 -2.118 -11.821 1.00 54.00 212 ASN A C 1
ATOM 1732 O O . ASN A 1 212 ? 17.419 -2.080 -10.634 1.00 54.00 212 ASN A O 1
ATOM 1736 N N . PHE A 1 213 ? 15.845 -2.295 -12.226 1.00 51.75 213 PHE A N 1
ATOM 1737 C CA . PHE A 1 213 ? 14.739 -2.521 -11.286 1.00 51.75 213 PHE A CA 1
ATOM 1738 C C . PHE A 1 213 ? 14.967 -3.748 -10.396 1.00 51.75 213 PHE A C 1
ATOM 1740 O O . PHE A 1 213 ? 14.606 -3.722 -9.224 1.00 51.75 213 PHE A O 1
ATOM 1747 N N . PHE A 1 214 ? 15.570 -4.802 -10.958 1.00 54.81 214 PHE A N 1
ATOM 1748 C CA . PHE A 1 214 ? 15.780 -6.092 -10.310 1.00 54.81 214 PHE A CA 1
ATOM 1749 C C . PHE A 1 214 ? 17.051 -6.732 -10.863 1.00 54.81 214 PHE A C 1
ATOM 1751 O O . PHE A 1 214 ? 17.121 -6.977 -12.060 1.00 54.81 214 PHE A O 1
ATOM 1758 N N . GLU A 1 215 ? 18.038 -6.992 -10.008 1.00 49.38 215 GLU A N 1
ATOM 1759 C CA . GLU A 1 215 ? 18.807 -8.243 -10.011 1.00 49.38 215 GLU A CA 1
ATOM 1760 C C . GLU A 1 215 ? 19.889 -8.201 -8.929 1.00 49.38 215 GLU A C 1
ATOM 1762 O O . GLU A 1 215 ? 20.873 -7.469 -9.023 1.00 49.38 215 GLU A O 1
ATOM 1767 N N . ILE A 1 216 ? 19.751 -9.077 -7.935 1.00 48.12 216 ILE A N 1
ATOM 1768 C CA . ILE A 1 216 ? 20.909 -9.841 -7.479 1.00 48.12 216 ILE A CA 1
ATOM 1769 C C . ILE A 1 216 ? 20.514 -11.307 -7.608 1.00 48.12 216 ILE A C 1
ATOM 1771 O O . ILE A 1 216 ? 20.010 -11.924 -6.671 1.00 48.12 216 ILE A O 1
ATOM 1775 N N . THR A 1 217 ? 20.668 -11.849 -8.813 1.00 48.06 217 THR A N 1
ATOM 1776 C CA . THR A 1 217 ? 20.546 -13.278 -9.125 1.00 48.06 217 THR A CA 1
ATOM 1777 C C . THR A 1 217 ? 21.723 -14.034 -8.509 1.00 48.06 217 THR A C 1
ATOM 1779 O O . THR A 1 217 ? 22.614 -14.513 -9.197 1.00 48.06 217 THR A O 1
ATOM 1782 N N . GLN A 1 218 ? 21.761 -14.104 -7.178 1.00 44.44 218 GLN A N 1
ATOM 1783 C CA . GLN A 1 218 ? 22.670 -14.967 -6.419 1.00 44.44 218 G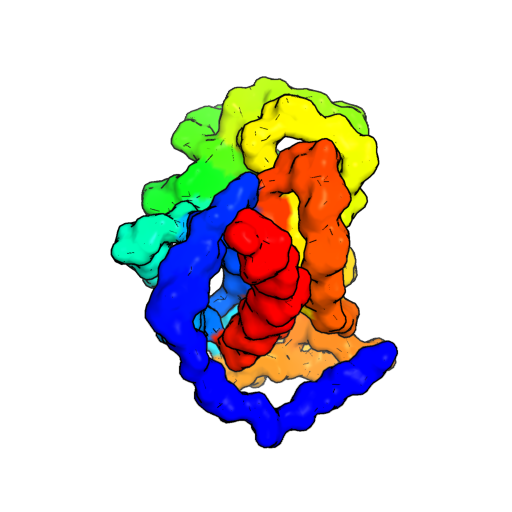LN A CA 1
ATOM 1784 C C . GLN A 1 218 ? 22.004 -15.437 -5.120 1.00 44.44 218 GLN A C 1
ATOM 1786 O O . GLN A 1 218 ? 22.501 -15.201 -4.022 1.00 44.44 218 GLN A O 1
ATOM 1791 N N . ASN A 1 219 ? 20.852 -16.101 -5.221 1.00 50.50 219 ASN A N 1
ATOM 1792 C CA . ASN A 1 219 ? 20.436 -17.015 -4.160 1.00 50.50 219 ASN A CA 1
ATOM 1793 C C . ASN A 1 219 ? 20.372 -18.437 -4.723 1.00 50.50 219 ASN A C 1
ATOM 1795 O O . ASN A 1 219 ? 20.092 -18.630 -5.904 1.00 50.50 219 ASN A O 1
ATOM 1799 N N . GLU A 1 220 ? 20.643 -19.428 -3.874 1.00 50.34 220 GLU A N 1
ATOM 1800 C CA . GLU A 1 220 ? 20.697 -20.855 -4.236 1.00 50.34 220 GLU A CA 1
ATOM 1801 C C . GLU A 1 220 ? 19.386 -21.373 -4.866 1.00 50.34 220 GLU A C 1
ATOM 1803 O O . GLU A 1 220 ? 19.379 -22.407 -5.529 1.00 50.34 220 GLU A O 1
ATOM 1808 N N . ASN A 1 221 ? 18.287 -20.623 -4.708 1.00 52.44 221 ASN A N 1
ATOM 1809 C CA . ASN A 1 221 ? 16.937 -21.005 -5.112 1.00 52.44 221 ASN A CA 1
ATOM 1810 C C . ASN A 1 221 ? 16.387 -20.217 -6.326 1.00 52.44 221 ASN A C 1
ATOM 1812 O O . ASN A 1 221 ? 15.246 -20.446 -6.719 1.00 52.44 221 ASN A O 1
ATOM 1816 N N . ASN A 1 222 ? 17.165 -19.310 -6.935 1.00 60.28 222 ASN A N 1
ATOM 1817 C CA . ASN A 1 222 ? 16.771 -18.414 -8.038 1.00 60.28 222 ASN A CA 1
ATOM 1818 C C . ASN A 1 222 ? 15.502 -17.554 -7.814 1.00 60.28 222 ASN A C 1
ATOM 1820 O O . ASN A 1 222 ? 14.799 -17.229 -8.771 1.00 60.28 222 ASN A O 1
ATOM 1824 N N . PHE A 1 223 ? 15.199 -17.156 -6.577 1.00 60.41 223 PHE A N 1
ATOM 1825 C CA . PHE A 1 223 ? 14.063 -16.264 -6.293 1.00 60.41 223 PHE A CA 1
ATOM 1826 C C . PHE A 1 223 ? 14.409 -14.786 -6.535 1.00 60.41 223 PHE A C 1
ATOM 1828 O O . PHE A 1 223 ? 15.503 -14.369 -6.138 1.00 60.41 223 PHE A O 1
ATOM 1835 N N . PRO A 1 224 ? 13.502 -13.969 -7.113 1.00 61.53 224 PRO A N 1
ATOM 1836 C CA . PRO A 1 224 ? 13.686 -12.525 -7.202 1.00 61.53 224 PRO A CA 1
ATOM 1837 C C . PRO A 1 224 ? 13.903 -11.887 -5.827 1.00 61.53 224 PRO A C 1
ATOM 1839 O O . PRO A 1 224 ? 13.239 -12.226 -4.844 1.00 61.53 224 PRO A O 1
ATOM 1842 N N . ILE A 1 225 ? 14.842 -10.946 -5.773 1.00 66.06 225 ILE A N 1
ATOM 1843 C CA . ILE A 1 225 ? 15.215 -10.210 -4.568 1.00 66.06 225 ILE A CA 1
ATOM 1844 C C . ILE A 1 225 ? 15.101 -8.714 -4.851 1.00 66.06 225 ILE A C 1
ATOM 1846 O O . ILE A 1 225 ? 15.600 -8.237 -5.871 1.00 66.06 225 ILE A O 1
ATOM 1850 N N . ILE A 1 226 ? 14.515 -7.972 -3.911 1.00 69.19 226 ILE A N 1
ATOM 1851 C CA . ILE A 1 226 ? 14.505 -6.505 -3.930 1.00 69.19 226 ILE A CA 1
ATOM 1852 C C . ILE A 1 226 ? 15.136 -5.992 -2.680 1.00 69.19 226 ILE A C 1
ATOM 1854 O O . ILE A 1 226 ? 14.673 -6.304 -1.589 1.00 69.19 226 ILE A O 1
ATOM 1858 N N . CYS A 1 227 ? 16.148 -5.161 -2.847 1.00 64.62 227 CYS A N 1
ATOM 1859 C CA . CYS A 1 227 ? 16.711 -4.453 -1.724 1.00 64.62 227 CYS A CA 1
ATOM 1860 C C . CYS A 1 227 ? 15.887 -3.195 -1.452 1.00 64.62 227 CYS A C 1
ATOM 1862 O O . CYS A 1 227 ? 15.553 -2.448 -2.369 1.00 64.62 227 CYS A O 1
ATOM 1864 N N . ASP A 1 228 ? 15.528 -2.993 -0.192 1.00 61.66 228 ASP A N 1
ATOM 1865 C CA . ASP A 1 228 ? 14.927 -1.752 0.264 1.00 61.66 228 ASP A CA 1
ATOM 1866 C C . ASP A 1 228 ? 15.997 -0.670 0.477 1.00 61.66 228 ASP A C 1
ATOM 1868 O O . ASP A 1 228 ? 17.208 -0.915 0.402 1.00 61.66 228 ASP A O 1
ATOM 1872 N N . GLY A 1 229 ? 15.541 0.548 0.778 1.00 54.38 229 GLY A N 1
ATOM 1873 C CA . GLY A 1 229 ? 16.411 1.688 1.076 1.00 54.38 229 GLY A CA 1
ATOM 1874 C C . GLY A 1 229 ? 17.302 1.519 2.315 1.00 54.38 229 GLY A C 1
ATOM 1875 O O . GLY A 1 229 ? 18.124 2.390 2.580 1.00 54.38 229 GLY A O 1
ATOM 1876 N N . PHE A 1 230 ? 17.182 0.408 3.050 1.00 56.94 230 PHE A N 1
ATOM 1877 C CA . PHE A 1 230 ? 17.995 0.059 4.217 1.00 56.94 230 PHE A CA 1
ATOM 1878 C C . PHE A 1 230 ? 18.946 -1.120 3.945 1.00 56.94 230 PHE A C 1
ATOM 1880 O O . PHE A 1 230 ? 19.562 -1.648 4.873 1.00 56.94 230 PHE A O 1
ATOM 1887 N N . CYS A 1 231 ? 19.113 -1.521 2.677 1.00 60.09 231 CYS A N 1
ATOM 1888 C CA . CYS A 1 231 ? 19.937 -2.662 2.261 1.00 60.09 231 CYS A CA 1
ATOM 1889 C C . CYS A 1 231 ? 19.497 -4.009 2.866 1.00 60.09 231 CYS A C 1
ATOM 1891 O O . CYS A 1 231 ? 20.303 -4.948 2.918 1.00 60.09 231 CYS A O 1
ATOM 1893 N N . ASN A 1 232 ? 18.245 -4.127 3.310 1.00 67.19 232 ASN A N 1
ATOM 1894 C CA . ASN A 1 232 ? 17.626 -5.429 3.522 1.00 67.19 232 ASN A CA 1
ATOM 1895 C C . ASN A 1 232 ? 17.015 -5.860 2.205 1.00 67.19 232 ASN A C 1
ATOM 1897 O O . ASN A 1 232 ? 16.473 -5.023 1.487 1.00 67.19 232 ASN A O 1
ATOM 1901 N N . CYS A 1 233 ? 17.073 -7.147 1.887 1.00 71.00 233 CYS A N 1
ATOM 1902 C CA . CYS A 1 233 ? 16.464 -7.619 0.664 1.00 71.00 233 CYS A CA 1
ATOM 1903 C C . CYS A 1 233 ? 15.312 -8.591 0.921 1.00 71.00 233 CYS A C 1
ATOM 1905 O O . CYS A 1 233 ? 15.416 -9.553 1.685 1.00 71.00 233 CYS A O 1
ATOM 1907 N N . HIS A 1 234 ? 14.190 -8.270 0.286 1.00 73.62 234 HIS A N 1
ATOM 1908 C CA . HIS A 1 234 ? 12.910 -8.952 0.348 1.00 73.62 234 HIS A CA 1
ATOM 1909 C C . HIS A 1 234 ? 12.876 -9.988 -0.768 1.00 73.62 234 HIS A C 1
ATOM 1911 O O . HIS A 1 234 ? 13.146 -9.662 -1.926 1.00 73.62 234 HIS A O 1
ATOM 1917 N N . MET A 1 235 ? 12.593 -11.238 -0.406 1.00 72.44 235 MET A N 1
ATOM 1918 C CA . MET A 1 235 ? 12.491 -12.344 -1.354 1.00 72.44 235 MET A CA 1
ATOM 1919 C C . MET A 1 235 ? 11.050 -12.528 -1.823 1.00 72.44 235 MET A C 1
ATOM 1921 O O . MET A 1 235 ? 10.105 -12.341 -1.053 1.00 72.44 235 MET A O 1
ATOM 1925 N N . TYR A 1 236 ? 10.897 -12.941 -3.074 1.00 72.81 236 TYR A N 1
ATOM 1926 C CA . TYR A 1 236 ? 9.603 -13.153 -3.706 1.00 72.81 236 TYR A CA 1
ATOM 1927 C C . TYR A 1 236 ? 9.552 -14.520 -4.388 1.00 72.81 236 TYR A C 1
ATOM 1929 O O . TYR A 1 236 ? 10.550 -14.954 -4.954 1.00 72.81 236 TYR A O 1
ATOM 1937 N N . GLU A 1 237 ? 8.407 -15.199 -4.325 1.00 70.38 237 GLU A N 1
ATOM 1938 C CA . GLU A 1 237 ? 8.250 -16.547 -4.885 1.00 70.38 237 GLU A CA 1
ATOM 1939 C C . GLU A 1 237 ? 7.881 -16.506 -6.370 1.00 70.38 237 GLU A C 1
ATOM 1941 O O . GLU A 1 237 ? 8.733 -16.709 -7.233 1.00 70.38 237 GLU A O 1
ATOM 1946 N N . ASP A 1 238 ? 6.603 -16.250 -6.660 1.00 69.50 238 ASP A N 1
ATOM 1947 C CA . ASP A 1 238 ? 6.033 -16.291 -8.004 1.00 69.50 238 ASP A CA 1
ATOM 1948 C C . ASP A 1 238 ? 4.971 -15.196 -8.183 1.00 69.50 238 ASP A C 1
ATOM 1950 O O . ASP A 1 238 ? 4.432 -14.628 -7.221 1.00 69.50 238 ASP A O 1
ATOM 1954 N N . ILE A 1 239 ? 4.686 -14.911 -9.449 1.00 80.62 239 ILE A N 1
ATOM 1955 C CA . ILE A 1 239 ? 3.591 -14.061 -9.894 1.00 80.62 239 ILE A CA 1
ATOM 1956 C C . ILE A 1 239 ? 2.284 -14.850 -9.791 1.00 80.62 239 ILE A C 1
ATOM 1958 O O . ILE A 1 239 ? 2.180 -15.973 -10.282 1.00 80.62 239 ILE A O 1
ATOM 1962 N N . PHE A 1 240 ? 1.257 -14.242 -9.203 1.00 86.00 240 PHE A N 1
ATOM 1963 C CA . PHE A 1 240 ? -0.055 -14.864 -9.061 1.00 86.00 240 PHE A CA 1
ATOM 1964 C C . PHE A 1 240 ? -1.199 -13.912 -9.400 1.00 86.00 240 PHE A C 1
ATOM 1966 O O . PHE A 1 240 ? -1.069 -12.688 -9.356 1.00 86.00 240 PHE A O 1
ATOM 1973 N N . SER A 1 241 ? -2.351 -14.509 -9.687 1.00 88.44 241 SER A N 1
ATOM 1974 C CA . SER A 1 241 ? -3.641 -13.839 -9.793 1.00 88.44 241 SER A CA 1
ATOM 1975 C C . SER A 1 241 ? -4.727 -14.785 -9.288 1.00 88.44 241 SER A C 1
ATOM 1977 O O . SER A 1 241 ? -4.791 -15.917 -9.755 1.00 88.44 241 SER A O 1
ATOM 1979 N N . ASN A 1 242 ? -5.575 -14.311 -8.380 1.00 90.75 242 ASN A N 1
ATOM 1980 C CA . ASN A 1 242 ? -6.682 -15.041 -7.761 1.00 90.75 242 ASN A CA 1
ATOM 1981 C C . ASN A 1 242 ? -8.022 -14.318 -8.016 1.00 90.75 242 ASN A C 1
ATOM 1983 O O . ASN A 1 242 ? -8.836 -14.134 -7.104 1.00 90.75 242 ASN A O 1
ATOM 1987 N N . PHE A 1 243 ? -8.233 -13.819 -9.239 1.00 91.69 243 PHE A N 1
ATOM 1988 C CA . PHE A 1 243 ? -9.416 -13.020 -9.594 1.00 91.69 243 PHE A CA 1
ATOM 1989 C C . PHE A 1 243 ? -10.730 -13.795 -9.426 1.00 91.69 243 PHE A C 1
ATOM 1991 O O . PHE A 1 243 ? -11.765 -13.213 -9.108 1.00 91.69 243 PHE A O 1
ATOM 1998 N N . GLU A 1 244 ? -10.687 -15.118 -9.557 1.00 89.81 244 GLU A N 1
ATOM 1999 C CA . GLU A 1 244 ? -11.807 -16.026 -9.323 1.00 89.81 244 GLU A CA 1
ATOM 2000 C C . GLU A 1 244 ? -12.326 -15.996 -7.876 1.00 89.81 244 GLU A C 1
ATOM 2002 O O . GLU A 1 244 ? -13.502 -16.273 -7.637 1.00 89.81 244 GLU A O 1
ATOM 2007 N N . LYS A 1 245 ? -11.491 -15.604 -6.903 1.00 91.19 245 LYS A N 1
ATOM 2008 C CA . LYS A 1 245 ? -11.876 -15.547 -5.483 1.00 91.19 245 LYS A CA 1
ATOM 2009 C C . LYS A 1 245 ? -12.640 -14.282 -5.108 1.00 91.19 245 LYS A C 1
ATOM 2011 O O . LYS A 1 245 ? -13.216 -14.244 -4.024 1.00 91.19 245 LYS A O 1
ATOM 2016 N N . ILE A 1 246 ? -12.681 -13.263 -5.970 1.00 92.50 246 ILE A N 1
ATOM 2017 C CA . ILE A 1 246 ? -13.248 -11.943 -5.641 1.00 92.50 246 ILE A CA 1
ATOM 2018 C C . ILE A 1 246 ? -14.685 -12.051 -5.123 1.00 92.50 246 ILE A C 1
ATOM 2020 O O . ILE A 1 246 ? -15.003 -11.473 -4.089 1.00 92.50 246 ILE A O 1
ATOM 2024 N N . ASN A 1 247 ? -15.546 -12.828 -5.786 1.00 92.31 247 ASN A N 1
ATOM 2025 C CA . ASN A 1 247 ? -16.947 -12.960 -5.371 1.00 92.31 247 ASN A CA 1
ATOM 2026 C C . ASN A 1 247 ? -17.087 -13.600 -3.982 1.00 92.31 247 ASN A C 1
ATOM 2028 O O . ASN A 1 247 ? -17.878 -13.129 -3.169 1.00 92.31 247 ASN A O 1
ATOM 2032 N N . TYR A 1 248 ? -16.291 -14.633 -3.695 1.00 94.06 248 TYR A N 1
ATOM 2033 C CA . TYR A 1 248 ? -16.246 -15.254 -2.371 1.00 94.06 248 TYR A CA 1
ATOM 2034 C C . TYR A 1 248 ? -15.719 -14.278 -1.310 1.00 94.06 248 TYR A C 1
ATOM 2036 O O . TYR A 1 248 ? -16.334 -14.113 -0.260 1.00 94.06 248 TYR A O 1
ATOM 2044 N N . LEU A 1 249 ? -14.615 -13.584 -1.601 1.00 95.56 249 LEU A N 1
ATOM 2045 C CA . LEU A 1 249 ? -13.991 -12.628 -0.684 1.00 95.56 249 LEU A CA 1
ATOM 2046 C C . LEU A 1 249 ? -14.940 -11.465 -0.351 1.00 95.56 249 LEU A C 1
ATOM 2048 O O . LEU A 1 249 ? -15.052 -11.074 0.809 1.00 95.56 249 LEU A O 1
ATOM 2052 N N . LYS A 1 250 ? -15.690 -10.964 -1.337 1.00 94.56 250 LYS A N 1
ATOM 2053 C CA . LYS A 1 250 ? -16.746 -9.969 -1.111 1.00 94.56 250 LYS A CA 1
ATOM 2054 C C . LYS A 1 250 ? -17.862 -10.494 -0.218 1.00 94.56 250 LYS A C 1
ATOM 2056 O O . LYS A 1 250 ? -18.315 -9.773 0.664 1.00 94.56 250 LYS A O 1
ATOM 2061 N N . ALA A 1 251 ? -18.294 -11.740 -0.423 1.00 93.69 251 ALA A N 1
ATOM 2062 C CA . ALA A 1 251 ? -19.358 -12.348 0.376 1.00 93.69 251 ALA A CA 1
ATOM 2063 C C . ALA A 1 251 ? -18.992 -12.448 1.868 1.00 93.69 251 ALA A C 1
ATOM 2065 O O . ALA A 1 251 ? -19.867 -12.322 2.718 1.00 93.69 251 ALA A O 1
ATOM 2066 N N . ILE A 1 252 ? -17.703 -12.602 2.192 1.00 94.31 252 ILE A N 1
ATOM 2067 C CA . ILE A 1 252 ? -17.198 -12.578 3.577 1.00 94.31 252 ILE A CA 1
ATOM 2068 C C . ILE A 1 252 ? -16.788 -11.170 4.056 1.00 94.31 252 ILE A C 1
ATOM 2070 O O . ILE A 1 252 ? -16.219 -11.014 5.137 1.00 94.31 252 ILE A O 1
ATOM 2074 N N . GLY A 1 253 ? -17.081 -10.134 3.263 1.00 94.38 253 GLY A N 1
ATOM 2075 C CA . GLY A 1 253 ? -16.962 -8.726 3.635 1.00 94.38 253 GLY A CA 1
ATOM 2076 C C . GLY A 1 253 ? -15.706 -7.994 3.154 1.00 94.38 253 GLY A C 1
ATOM 2077 O O . GLY A 1 253 ? -15.589 -6.806 3.450 1.00 94.38 253 GLY A O 1
ATOM 2078 N N . ILE A 1 254 ? -14.780 -8.635 2.429 1.00 96.88 254 ILE A N 1
ATOM 2079 C CA . ILE A 1 254 ? -13.611 -7.946 1.849 1.00 96.88 254 ILE A CA 1
ATOM 2080 C C . ILE A 1 254 ? -14.084 -6.888 0.846 1.00 96.88 254 ILE A C 1
ATOM 2082 O O . ILE A 1 254 ? -14.873 -7.186 -0.050 1.00 96.88 254 ILE A O 1
ATOM 2086 N N . ASN A 1 255 ? -13.588 -5.657 0.986 1.00 96.06 255 ASN A N 1
ATOM 2087 C CA . ASN A 1 255 ? -14.030 -4.507 0.191 1.00 96.06 255 ASN A CA 1
ATOM 2088 C C . ASN A 1 255 ? -12.886 -3.705 -0.452 1.00 96.06 255 ASN A C 1
ATOM 2090 O O . ASN A 1 255 ? -13.156 -2.743 -1.173 1.00 96.06 255 ASN A O 1
ATOM 2094 N N . ILE A 1 256 ? -11.629 -4.101 -0.229 1.00 97.00 256 ILE A N 1
ATOM 2095 C CA . ILE A 1 256 ? -10.453 -3.555 -0.913 1.00 97.00 256 ILE A CA 1
ATOM 2096 C C . ILE A 1 256 ? -9.632 -4.712 -1.486 1.00 97.00 256 ILE A C 1
ATOM 2098 O O . ILE A 1 256 ? -9.209 -5.607 -0.752 1.00 97.00 256 ILE A O 1
ATOM 2102 N N . PHE A 1 257 ? -9.353 -4.671 -2.785 1.00 96.31 257 PHE A N 1
ATOM 2103 C CA . PHE A 1 257 ? -8.532 -5.671 -3.461 1.00 96.31 257 PHE A CA 1
ATOM 2104 C C . PHE A 1 257 ? -7.204 -5.087 -3.929 1.00 96.31 257 PHE A C 1
ATOM 2106 O O . PHE A 1 257 ? -7.171 -4.137 -4.713 1.00 96.31 257 PHE A O 1
ATOM 2113 N N . THR A 1 258 ? -6.109 -5.673 -3.446 1.00 95.69 258 THR A N 1
ATOM 2114 C CA . THR A 1 258 ? -4.750 -5.194 -3.710 1.00 95.69 258 THR A CA 1
ATOM 2115 C C . THR A 1 258 ? -4.108 -5.928 -4.880 1.00 95.69 258 THR A C 1
ATOM 2117 O O . THR A 1 258 ? -4.109 -7.160 -4.935 1.00 95.69 258 THR A O 1
ATOM 2120 N N . PHE A 1 259 ? -3.507 -5.152 -5.776 1.00 95.19 259 PHE A N 1
ATOM 2121 C CA . PHE A 1 259 ? -2.545 -5.596 -6.772 1.00 95.19 259 PHE A CA 1
ATOM 2122 C C . PHE A 1 259 ? -1.152 -5.198 -6.280 1.00 95.19 259 PHE A C 1
ATOM 2124 O O . PHE A 1 259 ? -0.860 -4.008 -6.131 1.00 95.19 259 PHE A O 1
ATOM 2131 N N . ASP A 1 260 ? -0.313 -6.186 -5.979 1.00 93.25 260 ASP A N 1
ATOM 2132 C CA . ASP A 1 260 ? 1.036 -5.962 -5.469 1.00 93.25 260 ASP A CA 1
ATOM 2133 C C . ASP A 1 260 ? 2.049 -5.873 -6.613 1.00 93.25 260 ASP A C 1
ATOM 2135 O O . ASP A 1 260 ? 2.580 -6.877 -7.095 1.00 93.25 260 ASP A O 1
ATOM 2139 N N . PHE A 1 261 ? 2.312 -4.644 -7.054 1.00 91.44 261 PHE A N 1
ATOM 2140 C CA . PHE A 1 261 ? 3.324 -4.343 -8.059 1.00 91.44 261 PHE A CA 1
ATOM 2141 C C . PHE A 1 261 ? 4.677 -3.997 -7.444 1.00 91.44 261 PHE A C 1
ATOM 2143 O O . PHE A 1 261 ? 5.608 -3.720 -8.194 1.00 91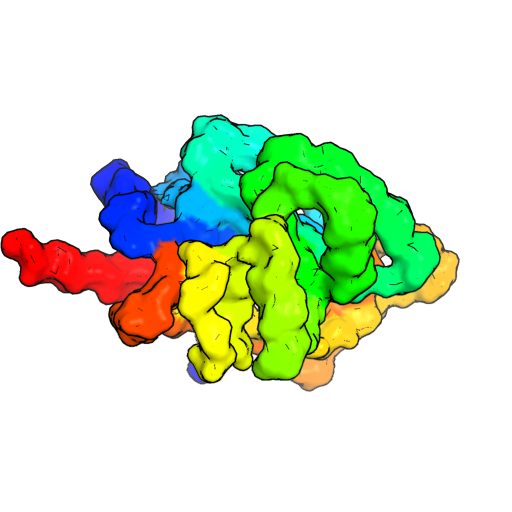.44 261 PHE A O 1
ATOM 2150 N N . THR A 1 262 ? 4.835 -4.035 -6.115 1.00 87.62 262 THR A N 1
ATOM 2151 C CA . THR A 1 262 ? 6.085 -3.657 -5.429 1.00 87.62 262 THR A CA 1
ATOM 2152 C C . THR A 1 262 ? 7.323 -4.256 -6.096 1.00 87.62 262 THR A C 1
ATOM 2154 O O . THR A 1 262 ? 8.280 -3.507 -6.313 1.00 87.62 262 THR A O 1
ATOM 2157 N N . PRO A 1 263 ? 7.319 -5.548 -6.493 1.00 80.00 263 PRO A N 1
ATOM 2158 C CA . PRO A 1 263 ? 8.478 -6.164 -7.106 1.00 80.00 263 PRO A CA 1
ATOM 2159 C C . PRO A 1 263 ? 8.438 -6.305 -8.620 1.00 80.00 263 PRO A C 1
ATOM 2161 O O . PRO A 1 263 ? 9.184 -7.101 -9.184 1.00 80.00 263 PRO A O 1
ATOM 2164 N N . LEU A 1 264 ? 7.549 -5.580 -9.288 1.00 81.94 264 LEU A N 1
ATOM 2165 C CA . LEU A 1 264 ? 7.298 -5.765 -10.706 1.00 81.94 264 LEU A CA 1
ATOM 2166 C C . LEU A 1 264 ? 7.725 -4.552 -11.515 1.00 81.94 264 LEU A C 1
ATOM 2168 O O . LEU A 1 264 ? 7.561 -3.406 -11.101 1.00 81.94 264 LEU A O 1
ATOM 2172 N N . GLN A 1 265 ? 8.238 -4.807 -12.715 1.00 82.25 265 GLN A N 1
ATOM 2173 C CA . GLN A 1 265 ? 8.493 -3.734 -13.668 1.00 82.25 265 GLN A CA 1
ATOM 2174 C C . GLN A 1 265 ? 7.167 -3.099 -14.097 1.00 82.25 265 GLN A C 1
ATOM 2176 O O . GLN A 1 265 ? 6.113 -3.738 -14.080 1.00 82.25 265 GLN A O 1
ATOM 2181 N N . SER A 1 266 ? 7.224 -1.834 -14.495 1.00 86.94 266 SER A N 1
ATOM 2182 C CA . SER A 1 266 ? 6.051 -1.024 -14.827 1.00 86.94 266 SER A CA 1
ATOM 2183 C C . SER A 1 266 ? 5.136 -1.677 -15.879 1.00 86.94 266 SER A C 1
ATOM 2185 O O . SER A 1 266 ? 3.914 -1.645 -15.734 1.00 86.94 266 SER A O 1
ATOM 2187 N N . TYR A 1 267 ? 5.699 -2.389 -16.863 1.00 83.19 267 TYR A N 1
ATOM 2188 C CA . TYR A 1 267 ? 4.935 -3.076 -17.914 1.00 83.19 267 TYR A CA 1
ATOM 2189 C C . TYR A 1 267 ? 4.023 -4.214 -17.419 1.00 83.19 267 TYR A C 1
ATOM 2191 O O . TYR A 1 267 ? 3.132 -4.641 -18.155 1.00 83.19 267 TYR A O 1
ATOM 2199 N N . TYR A 1 268 ? 4.201 -4.716 -16.192 1.00 86.00 268 TYR A N 1
ATOM 2200 C CA . TYR A 1 268 ? 3.307 -5.727 -15.615 1.00 86.00 268 TYR A CA 1
ATOM 2201 C C . TYR A 1 268 ? 1.943 -5.164 -15.219 1.00 86.00 268 TYR A C 1
ATOM 2203 O O . TYR A 1 268 ? 0.961 -5.906 -15.192 1.00 86.00 268 TYR A O 1
ATOM 2211 N N . ILE A 1 269 ? 1.864 -3.866 -14.926 1.00 89.75 269 ILE A N 1
ATOM 2212 C CA . ILE A 1 269 ? 0.625 -3.201 -14.514 1.00 89.75 269 ILE A CA 1
ATOM 2213 C C . ILE A 1 269 ? -0.485 -3.406 -15.556 1.00 89.75 269 ILE A C 1
ATOM 2215 O O . ILE A 1 269 ? -1.511 -4.005 -15.217 1.00 89.75 269 ILE A O 1
ATOM 2219 N N . PRO A 1 270 ? -0.305 -3.018 -16.836 1.00 88.00 270 PRO A N 1
ATOM 2220 C CA . PRO A 1 270 ? -1.353 -3.205 -17.832 1.00 88.00 270 PRO A CA 1
ATOM 2221 C C . PRO A 1 270 ? -1.645 -4.689 -18.122 1.00 88.00 270 PRO A C 1
ATOM 2223 O O . PRO A 1 270 ? -2.783 -5.028 -18.446 1.00 88.00 270 PRO A O 1
ATOM 2226 N N . TYR A 1 271 ? -0.677 -5.596 -17.937 1.00 85.94 271 TYR A N 1
ATOM 2227 C CA . TYR A 1 271 ? -0.905 -7.041 -18.055 1.00 85.94 271 TYR A CA 1
ATOM 2228 C C . TYR A 1 271 ? -1.900 -7.559 -17.005 1.00 85.94 271 TYR A C 1
ATOM 2230 O O . TYR A 1 271 ? -2.898 -8.192 -17.356 1.00 85.94 271 TYR A O 1
ATOM 2238 N N . PHE A 1 272 ? -1.672 -7.263 -15.722 1.00 89.19 272 PHE A N 1
ATOM 2239 C CA . PHE A 1 272 ? -2.569 -7.707 -14.652 1.00 89.19 272 PHE A CA 1
ATOM 2240 C C . PHE A 1 272 ? -3.948 -7.074 -14.739 1.00 89.19 272 PHE A C 1
ATOM 2242 O O . PHE A 1 272 ? -4.942 -7.752 -14.479 1.00 89.19 272 PHE A O 1
ATOM 2249 N N . ILE A 1 273 ? -4.021 -5.801 -15.129 1.00 87.88 273 ILE A N 1
ATOM 2250 C CA . ILE A 1 273 ? -5.309 -5.128 -15.285 1.00 87.88 273 ILE A CA 1
ATOM 2251 C C . ILE A 1 273 ? -6.100 -5.755 -16.429 1.00 87.88 273 ILE A C 1
ATOM 2253 O O . ILE A 1 273 ? -7.284 -6.035 -16.265 1.00 87.88 273 ILE A O 1
ATOM 2257 N N . ARG A 1 274 ? -5.456 -6.064 -17.559 1.00 84.94 274 ARG A N 1
ATOM 2258 C CA . ARG A 1 274 ? -6.114 -6.787 -18.648 1.00 84.94 274 ARG A CA 1
ATOM 2259 C C . ARG A 1 274 ? -6.661 -8.131 -18.175 1.00 84.94 274 ARG A C 1
ATOM 2261 O O . ARG A 1 274 ? -7.830 -8.414 -18.416 1.00 84.94 274 ARG A O 1
ATOM 2268 N N . LEU A 1 275 ? -5.849 -8.938 -17.492 1.00 86.75 275 LEU A N 1
ATOM 2269 C CA . LEU A 1 275 ? -6.306 -10.227 -16.967 1.00 86.75 275 LEU A CA 1
ATOM 2270 C C . LEU A 1 275 ? -7.486 -10.058 -16.007 1.00 86.75 275 LEU A C 1
ATOM 2272 O O . LEU A 1 275 ? -8.454 -10.813 -16.081 1.00 86.75 275 LEU A O 1
ATOM 2276 N N . PHE A 1 276 ? -7.426 -9.063 -15.127 1.00 88.81 276 PHE A N 1
ATOM 2277 C CA . PHE A 1 276 ? -8.519 -8.744 -14.221 1.00 88.81 276 PHE A CA 1
ATOM 2278 C C . PHE A 1 276 ? -9.792 -8.385 -14.994 1.00 88.81 276 PHE A C 1
ATOM 2280 O O . PHE A 1 276 ? -10.840 -8.979 -14.749 1.00 88.81 276 PHE A O 1
ATOM 2287 N N . MET A 1 277 ? -9.701 -7.496 -15.986 1.00 83.06 277 MET A N 1
ATOM 2288 C CA . MET A 1 277 ? -10.838 -7.106 -16.817 1.00 83.06 277 MET A CA 1
ATOM 2289 C C . MET A 1 277 ? -11.381 -8.295 -17.614 1.00 83.06 277 MET A C 1
ATOM 2291 O O . MET A 1 277 ? -12.588 -8.491 -17.649 1.00 83.06 277 MET A O 1
ATOM 2295 N N . GLU A 1 278 ? -10.550 -9.155 -18.196 1.00 82.69 278 GLU A N 1
ATOM 2296 C CA . GLU A 1 278 ? -11.009 -10.341 -18.936 1.00 82.69 278 GLU A CA 1
ATOM 2297 C C . GLU A 1 278 ? -11.751 -11.352 -18.045 1.00 82.69 278 GLU A C 1
ATOM 2299 O O . GLU A 1 278 ? -12.721 -11.973 -18.490 1.00 82.69 278 GLU A O 1
ATOM 2304 N N . ASN A 1 279 ? -11.323 -11.502 -16.788 1.00 79.19 279 ASN A N 1
ATOM 2305 C CA . ASN A 1 279 ? -11.941 -12.418 -15.828 1.00 79.19 279 ASN A CA 1
ATOM 2306 C C . ASN A 1 279 ? -13.184 -11.819 -15.157 1.00 79.19 279 ASN A C 1
ATOM 2308 O O . ASN A 1 279 ? -14.147 -12.536 -14.886 1.00 79.19 279 ASN A O 1
ATOM 2312 N N . PHE A 1 280 ? -13.191 -10.510 -14.909 1.00 71.12 280 PHE A N 1
ATOM 2313 C CA . PHE A 1 280 ? -14.244 -9.844 -14.148 1.00 71.12 280 PHE A CA 1
ATOM 2314 C C . PHE A 1 280 ? -15.319 -9.193 -15.041 1.00 71.12 280 PHE A C 1
ATOM 2316 O O . PHE A 1 280 ? -16.505 -9.256 -14.715 1.00 71.12 280 PHE A O 1
ATOM 2323 N N . SER A 1 281 ? -14.967 -8.666 -16.224 1.00 59.56 281 SER A N 1
ATOM 2324 C CA . SER A 1 281 ? -15.925 -8.027 -17.153 1.00 59.56 281 SER A CA 1
ATOM 2325 C C . SER A 1 281 ? -16.854 -9.014 -17.872 1.00 59.56 281 SER A C 1
ATOM 2327 O O . SER A 1 281 ? -17.979 -8.642 -18.219 1.00 59.56 281 SER A O 1
ATOM 2329 N N . LYS A 1 282 ? -16.467 -10.293 -18.021 1.00 51.44 282 LYS A N 1
ATOM 2330 C CA . LYS A 1 282 ? -17.373 -11.350 -18.520 1.00 51.44 282 LYS A CA 1
ATOM 2331 C C . LYS A 1 282 ? -18.622 -11.511 -17.643 1.00 51.44 282 LYS A C 1
ATOM 2333 O O . LYS A 1 282 ? -19.670 -11.893 -18.151 1.00 51.44 282 LYS A O 1
ATOM 2338 N N . ASN A 1 283 ? -18.546 -11.140 -16.363 1.00 45.72 283 ASN A N 1
ATOM 2339 C CA . ASN A 1 283 ? -19.687 -11.167 -15.445 1.00 45.72 283 ASN A CA 1
ATOM 2340 C C . ASN A 1 283 ? -20.533 -9.879 -15.462 1.00 45.72 283 ASN A C 1
ATOM 2342 O O . ASN A 1 283 ? -21.666 -9.904 -14.986 1.00 45.72 283 ASN A O 1
ATOM 2346 N N . PHE A 1 284 ? -20.021 -8.772 -16.018 1.00 41.59 284 PHE A N 1
ATOM 2347 C CA . PHE A 1 284 ? -20.749 -7.500 -16.141 1.00 41.59 284 PHE A CA 1
ATOM 2348 C C . PHE A 1 284 ? -21.541 -7.393 -17.449 1.00 41.59 284 PHE A C 1
ATOM 2350 O O . PHE A 1 284 ? -22.654 -6.873 -17.442 1.00 41.59 284 PHE A O 1
ATOM 2357 N N . LYS A 1 285 ? -21.020 -7.929 -18.563 1.00 42.19 285 LYS A N 1
ATOM 2358 C CA . LYS A 1 285 ? -21.740 -7.916 -19.853 1.00 42.19 285 LYS A CA 1
ATOM 2359 C C . LYS A 1 285 ? -22.954 -8.854 -19.893 1.00 42.19 285 LYS A C 1
ATOM 2361 O O . LYS A 1 285 ? -23.857 -8.614 -20.678 1.00 42.19 285 LYS A O 1
ATOM 2366 N N . ASN A 1 286 ? -23.013 -9.854 -19.011 1.00 38.22 286 ASN A N 1
ATOM 2367 C CA . ASN A 1 286 ? -24.141 -10.791 -18.905 1.00 38.22 286 ASN A CA 1
ATOM 2368 C C . ASN A 1 286 ? -25.214 -10.362 -17.881 1.00 38.22 286 ASN A C 1
ATOM 2370 O O . ASN A 1 286 ? -26.103 -11.150 -17.569 1.00 38.22 286 ASN A O 1
ATOM 2374 N N . LYS A 1 287 ? -25.112 -9.151 -17.314 1.00 38.62 287 LYS A N 1
ATOM 2375 C CA . LYS A 1 287 ? -26.061 -8.608 -16.322 1.00 38.62 287 LYS A CA 1
ATOM 2376 C C . LYS A 1 287 ? -26.797 -7.341 -16.790 1.00 38.62 287 LYS A C 1
ATOM 2378 O O . LYS A 1 287 ? -27.402 -6.668 -15.959 1.00 38.62 287 LYS A O 1
ATOM 2383 N N . LYS A 1 288 ? -26.744 -7.017 -18.085 1.00 34.00 288 LYS A N 1
ATOM 2384 C CA . LYS A 1 288 ? -27.637 -6.033 -18.714 1.00 34.00 288 LYS A CA 1
ATOM 2385 C C . LYS A 1 288 ? -28.720 -6.750 -19.500 1.00 34.00 288 LYS A C 1
ATOM 2387 O O . LYS A 1 288 ? -28.359 -7.719 -20.200 1.00 34.00 288 LYS A O 1
#

pLDDT: mean 79.26, std 18.3, range [21.88, 98.31]